Protein AF-A0AB37QM76-F1 (afdb_monomer)

InterPro domains:
  IPR021204 Integrating conjugative element protein, PFL4711 [TIGR03755] (1-232)

Secondary structure (DSSP, 8-state):
--HHHHTTHHHHHHHHH-HHHHHHHHHHHHHHHHHHHHHHHHHHHHHHHHT-GGGTHHHHHHHHHHHHHHHHHHH----HHHHHHHHHHHTTTT-EE-GGG-EESSTTSPPEEHHHHHHHHHHHHHTTS-TT--PPPPTTTSTT-HHHHH-SSHHHHHHHHHHHHEEEEE--STTS--EEEEE---SHHHHHHHHHHHHHHHHHHHTTSS---HHHHHHH--SS----TTT-

Sequence (232 aa):
NATSAVASLPGLIIQRANPALYNLLTNGILQGRLDFDRSKGTCRAIADKMLDVAGGQMGWDKIAEGQAMSQAVKTGNTDAVSAVAQVEKQGGNDGITWVGGSKAGGSGQQPIKVVGDVTRAGYNLLNGRNAADTASISPSSCNNGMVCSTWPSPQDATTFANRVLGEQQQRTCEGCTKTTSTAGVGLTPLIQESYDSKLKALQELISGNKSLTQENLSQASSSSLPVTRGVV

Foldseek 3Di:
DCVVVVVCVVLVVCCVVPVPVSVVVVVVVVVVVVLVVVLVVLLVVLVVLCVPCVPPLVSQQSQQLNVQLVCLVVVDPDDSSRSNVVSVVLGSQQAHLDQLRDGEQHNVHHWDWPQLLVLQQVLQVLLVHRSPDWDFQDPVSCPPPPSCVVPRTSVSSSVVRCQAANIWTAHGYPPDDGIDTGHHPHCVVVVVVLVVQLVVLVVCDVVVVDDQDPVSQVSNADPVGGRHPVND

Structure (mmCIF, N/CA/C/O backbone):
data_AF-A0AB37QM76-F1
#
_entry.id   AF-A0AB37QM76-F1
#
loop_
_atom_site.group_PDB
_atom_site.id
_atom_site.type_symbol
_atom_site.label_atom_id
_atom_site.label_alt_id
_atom_site.label_comp_id
_atom_site.label_asym_id
_atom_site.label_entity_id
_atom_site.label_seq_id
_atom_site.pdbx_PDB_ins_code
_atom_site.Cartn_x
_atom_site.Cartn_y
_atom_site.Cartn_z
_atom_site.occupancy
_atom_site.B_iso_or_equiv
_atom_site.auth_seq_id
_atom_site.auth_comp_id
_atom_site.auth_asym_id
_atom_site.auth_atom_id
_atom_site.pdbx_PDB_model_num
ATOM 1 N N . ASN A 1 1 ? 24.402 -23.082 -55.822 1.00 42.75 1 ASN A N 1
ATOM 2 C CA . ASN A 1 1 ? 25.584 -22.204 -55.645 1.00 42.75 1 ASN A CA 1
ATOM 3 C C . ASN A 1 1 ? 25.596 -21.014 -56.607 1.00 42.75 1 ASN A C 1
ATOM 5 O O . ASN A 1 1 ? 26.574 -20.813 -57.305 1.00 42.75 1 ASN A O 1
ATOM 9 N N . ALA A 1 2 ? 24.538 -20.197 -56.631 1.00 44.09 2 ALA A N 1
ATOM 10 C CA . ALA A 1 2 ? 24.523 -18.936 -57.396 1.00 44.09 2 ALA A CA 1
ATOM 11 C C . ALA A 1 2 ? 23.798 -17.809 -56.639 1.00 44.09 2 ALA A C 1
ATOM 13 O O . ALA A 1 2 ? 24.151 -16.645 -56.764 1.00 44.09 2 ALA A O 1
ATOM 14 N N . THR A 1 3 ? 22.862 -18.147 -55.752 1.00 42.75 3 THR A N 1
ATOM 15 C CA . THR A 1 3 ? 22.146 -17.198 -54.888 1.00 42.75 3 THR A CA 1
ATOM 16 C C . THR A 1 3 ? 23.040 -16.508 -53.852 1.00 42.75 3 THR A C 1
ATOM 18 O O . THR A 1 3 ? 22.830 -15.339 -53.548 1.00 42.75 3 THR A O 1
ATOM 21 N N . SER A 1 4 ? 24.091 -17.174 -53.364 1.00 40.66 4 SER A N 1
ATOM 22 C CA . SER A 1 4 ? 25.085 -16.581 -52.456 1.00 40.66 4 SER A CA 1
ATOM 23 C C . SER A 1 4 ? 26.059 -15.616 -53.150 1.00 40.66 4 SER A C 1
ATOM 25 O O . SER A 1 4 ? 26.583 -14.721 -52.496 1.00 40.66 4 SER A O 1
ATOM 27 N N . ALA A 1 5 ? 26.267 -15.746 -54.467 1.00 44.91 5 ALA A N 1
ATOM 28 C CA . ALA A 1 5 ? 27.113 -14.838 -55.250 1.00 44.91 5 ALA A CA 1
ATOM 29 C C . ALA A 1 5 ? 26.375 -13.550 -55.665 1.00 44.91 5 ALA A C 1
ATOM 31 O O . ALA A 1 5 ? 26.993 -12.500 -55.810 1.00 44.91 5 ALA A O 1
ATOM 32 N N . VAL A 1 6 ? 25.046 -13.604 -55.808 1.00 48.09 6 VAL A N 1
ATOM 33 C CA . VAL A 1 6 ? 24.219 -12.431 -56.154 1.00 48.09 6 VAL A CA 1
ATOM 34 C C . VAL A 1 6 ? 23.962 -11.533 -54.937 1.00 48.09 6 VAL A C 1
ATOM 36 O O . VAL A 1 6 ? 23.852 -10.319 -55.084 1.00 48.09 6 VAL A O 1
ATOM 39 N N . ALA A 1 7 ? 23.972 -12.090 -53.723 1.00 50.66 7 ALA A N 1
ATOM 40 C CA . ALA A 1 7 ? 23.842 -11.310 -52.490 1.00 50.66 7 ALA A CA 1
ATOM 41 C C . ALA A 1 7 ? 25.072 -10.427 -52.176 1.00 50.66 7 ALA A C 1
ATOM 43 O O . ALA A 1 7 ? 24.936 -9.418 -51.488 1.00 50.66 7 ALA A O 1
ATOM 44 N N . SER A 1 8 ? 26.265 -10.771 -52.682 1.00 54.31 8 SER A N 1
ATOM 45 C CA . SER A 1 8 ? 27.515 -10.021 -52.454 1.00 54.31 8 SER A CA 1
ATOM 46 C C . SER A 1 8 ? 27.884 -9.054 -53.587 1.00 54.31 8 SER A C 1
ATOM 48 O O . SER A 1 8 ? 28.755 -8.202 -53.407 1.00 54.31 8 SER A O 1
ATOM 50 N N . LEU A 1 9 ? 27.204 -9.137 -54.735 1.00 57.88 9 LEU A N 1
ATOM 51 C CA . LEU A 1 9 ? 27.429 -8.298 -55.918 1.00 57.88 9 LEU A CA 1
ATOM 52 C C . LEU A 1 9 ? 27.289 -6.785 -55.639 1.00 57.88 9 LEU A C 1
ATOM 54 O O . LEU A 1 9 ? 28.182 -6.037 -56.038 1.00 57.88 9 LEU A O 1
ATOM 58 N N . PRO A 1 10 ? 26.267 -6.306 -54.901 1.00 60.19 10 PRO A N 1
ATOM 59 C CA . PRO A 1 10 ? 26.167 -4.891 -54.532 1.00 60.19 10 PRO A CA 1
ATOM 60 C C . PRO A 1 10 ? 27.314 -4.436 -53.618 1.00 60.19 10 PRO A C 1
ATOM 62 O O . PRO A 1 10 ? 27.874 -3.359 -53.809 1.00 60.19 10 PRO A O 1
ATOM 65 N N . GLY A 1 11 ? 27.712 -5.283 -52.663 1.00 60.78 11 GLY A N 1
ATOM 66 C CA . GLY A 1 11 ? 28.829 -5.014 -51.758 1.00 60.78 11 GLY A CA 1
ATOM 67 C C . GLY A 1 11 ? 30.164 -4.903 -52.495 1.00 60.78 11 GLY A C 1
ATOM 68 O O . GLY A 1 11 ? 30.908 -3.957 -52.268 1.00 60.78 11 GLY A O 1
ATOM 69 N N . LEU A 1 12 ? 30.424 -5.803 -53.448 1.00 60.50 12 LEU A N 1
ATOM 70 C CA . LEU A 1 12 ? 31.622 -5.791 -54.296 1.00 60.50 12 LEU A CA 1
ATOM 71 C C . LEU A 1 12 ? 31.673 -4.580 -55.244 1.00 60.50 12 LEU A C 1
ATOM 73 O O . LEU A 1 12 ? 32.753 -4.042 -55.492 1.00 60.50 12 LEU A O 1
ATOM 77 N N . ILE A 1 13 ? 30.525 -4.124 -55.759 1.00 65.94 13 ILE A N 1
ATOM 78 C CA . ILE A 1 13 ? 30.430 -2.903 -56.577 1.00 65.94 13 ILE A CA 1
ATOM 79 C C . ILE A 1 13 ? 30.736 -1.661 -55.727 1.00 65.94 13 ILE A C 1
ATOM 81 O O . ILE A 1 13 ? 31.549 -0.834 -56.136 1.00 65.94 13 ILE A O 1
ATOM 85 N N . ILE A 1 14 ? 30.162 -1.550 -54.522 1.00 59.88 14 ILE A N 1
ATOM 86 C CA . ILE A 1 14 ? 30.440 -0.437 -53.596 1.00 59.88 14 ILE A CA 1
ATOM 87 C C . ILE A 1 14 ? 31.890 -0.481 -53.113 1.00 59.88 14 ILE A C 1
ATOM 89 O O . ILE A 1 14 ? 32.534 0.557 -53.045 1.00 59.88 14 ILE A O 1
ATOM 93 N N . GLN A 1 15 ? 32.446 -1.661 -52.842 1.00 59.66 15 GLN A N 1
ATOM 94 C CA . GLN A 1 15 ? 33.840 -1.812 -52.426 1.00 59.66 15 GLN A CA 1
ATOM 95 C C . GLN A 1 15 ? 34.825 -1.342 -53.506 1.00 59.66 15 GLN A C 1
ATOM 97 O O . GLN A 1 15 ? 35.864 -0.775 -53.177 1.00 59.66 15 GLN A O 1
ATOM 102 N N . ARG A 1 16 ? 34.496 -1.541 -54.790 1.00 66.88 16 ARG A N 1
ATOM 103 C CA . ARG A 1 16 ? 35.299 -1.042 -55.919 1.00 66.88 16 ARG A CA 1
ATOM 104 C C . ARG A 1 16 ? 35.084 0.446 -56.199 1.00 66.88 16 ARG A C 1
ATOM 106 O O . ARG A 1 16 ? 36.037 1.116 -56.575 1.00 66.88 16 ARG A O 1
ATOM 113 N N . ALA A 1 17 ? 33.863 0.952 -56.031 1.00 72.19 17 ALA A N 1
ATOM 114 C CA . ALA A 1 17 ? 33.529 2.354 -56.287 1.00 72.19 17 ALA A CA 1
ATOM 115 C C . ALA A 1 17 ? 33.946 3.291 -55.137 1.00 72.19 17 ALA A C 1
ATOM 117 O O . ALA A 1 17 ? 34.374 4.416 -55.377 1.00 72.19 17 ALA A O 1
ATOM 118 N N . ASN A 1 18 ? 33.817 2.836 -53.888 1.00 70.44 18 ASN A N 1
ATOM 119 C CA . ASN A 1 18 ? 34.188 3.564 -52.680 1.00 70.44 18 ASN A CA 1
ATOM 120 C C . ASN A 1 18 ? 34.469 2.585 -51.510 1.00 70.44 18 ASN A C 1
ATOM 122 O O . ASN A 1 18 ? 33.572 2.268 -50.718 1.00 70.44 18 ASN A O 1
ATOM 126 N N . PRO A 1 19 ? 35.718 2.113 -51.357 1.00 73.50 19 PRO A N 1
ATOM 127 C CA . PRO A 1 19 ? 36.089 1.169 -50.300 1.00 73.50 19 PRO A CA 1
ATOM 128 C C . PRO A 1 19 ? 35.910 1.737 -48.882 1.00 73.50 19 PRO A C 1
ATOM 130 O O . PRO A 1 19 ? 35.652 0.975 -47.948 1.00 73.50 19 PRO A O 1
ATOM 133 N N . ALA A 1 20 ? 35.985 3.062 -48.705 1.00 72.94 20 ALA A N 1
ATOM 134 C CA . ALA A 1 20 ? 35.713 3.706 -47.420 1.00 72.94 20 ALA A CA 1
ATOM 135 C C . ALA A 1 20 ? 34.225 3.599 -47.037 1.00 72.94 20 ALA A C 1
ATOM 137 O O . ALA A 1 20 ? 33.908 3.263 -45.897 1.00 72.94 20 ALA A O 1
ATOM 138 N N . LEU A 1 21 ? 33.314 3.795 -47.997 1.00 72.12 21 LEU A N 1
ATOM 139 C CA . LEU A 1 21 ? 31.872 3.632 -47.787 1.00 72.12 21 LEU A CA 1
ATOM 140 C C . LEU A 1 21 ? 31.497 2.174 -47.492 1.00 72.12 21 LEU A C 1
ATOM 142 O O . LEU A 1 21 ? 30.691 1.923 -46.603 1.00 72.12 21 LEU A O 1
ATOM 146 N N . TYR A 1 22 ? 32.101 1.206 -48.184 1.00 72.06 22 TYR A N 1
ATOM 147 C CA . TYR A 1 22 ? 31.868 -0.213 -47.898 1.00 72.06 22 TYR A CA 1
ATOM 148 C C . TYR A 1 22 ? 32.283 -0.592 -46.470 1.00 72.06 22 TYR A C 1
ATOM 150 O O . TYR A 1 22 ? 31.517 -1.244 -45.759 1.00 72.06 22 TYR A O 1
ATOM 158 N N . ASN A 1 23 ? 33.463 -0.152 -46.022 1.00 73.69 23 ASN A N 1
ATOM 159 C CA . ASN A 1 23 ? 33.912 -0.373 -44.647 1.00 73.69 23 ASN A CA 1
ATOM 160 C C . ASN A 1 23 ? 32.982 0.306 -43.631 1.00 73.69 23 ASN A C 1
ATOM 162 O O . ASN A 1 23 ? 32.634 -0.313 -42.630 1.00 73.69 23 ASN A O 1
ATOM 166 N N . LEU A 1 24 ? 32.521 1.532 -43.899 1.00 75.12 24 LEU A N 1
ATOM 167 C CA . LEU A 1 24 ? 31.544 2.224 -43.049 1.00 75.12 24 LEU A CA 1
ATOM 168 C C . LEU A 1 24 ? 30.207 1.478 -42.966 1.00 75.12 24 LEU A C 1
ATOM 170 O O . LEU A 1 24 ? 29.679 1.306 -41.874 1.00 75.12 24 LEU A O 1
ATOM 174 N N . LEU A 1 25 ? 29.679 0.990 -44.090 1.00 77.38 25 LEU A N 1
ATOM 175 C CA . LEU A 1 25 ? 28.431 0.224 -44.122 1.00 77.38 25 LEU A CA 1
ATOM 176 C C . LEU A 1 25 ? 28.579 -1.125 -43.412 1.00 77.38 25 LEU A C 1
ATOM 178 O O . LEU A 1 25 ? 27.709 -1.518 -42.642 1.00 77.38 25 LEU A O 1
ATOM 182 N N . THR A 1 26 ? 29.691 -1.825 -43.633 1.00 75.50 26 THR A N 1
ATOM 183 C CA . THR A 1 26 ? 29.929 -3.150 -43.042 1.00 75.50 26 THR A CA 1
ATOM 184 C C . THR A 1 26 ? 30.145 -3.049 -41.531 1.00 75.50 26 THR A C 1
ATOM 186 O O . THR A 1 26 ? 29.532 -3.799 -40.771 1.00 75.50 26 THR A O 1
ATOM 189 N N . ASN A 1 27 ? 30.943 -2.075 -41.081 1.00 80.31 27 ASN A N 1
ATOM 190 C CA . ASN A 1 27 ? 31.131 -1.793 -39.658 1.00 80.31 27 ASN A CA 1
ATOM 191 C C . ASN A 1 27 ? 29.846 -1.251 -39.017 1.00 80.31 27 ASN A C 1
ATOM 193 O O . ASN A 1 27 ? 29.502 -1.656 -37.910 1.00 80.31 27 ASN A O 1
ATOM 197 N N . GLY A 1 28 ? 29.094 -0.406 -39.729 1.00 80.12 28 GLY A N 1
ATOM 198 C CA . GLY A 1 28 ? 27.813 0.130 -39.268 1.00 80.12 28 GLY A CA 1
ATOM 199 C C . GLY A 1 28 ? 26.747 -0.951 -39.074 1.00 80.12 28 GLY A C 1
ATOM 200 O O . GLY A 1 28 ? 26.051 -0.947 -38.064 1.00 80.12 28 GLY A O 1
ATOM 201 N N . ILE A 1 29 ? 26.654 -1.931 -39.982 1.00 83.31 29 ILE A N 1
ATOM 202 C CA . ILE A 1 29 ? 25.742 -3.080 -39.836 1.00 83.31 29 ILE A CA 1
ATOM 203 C C . ILE A 1 29 ? 26.144 -3.952 -38.642 1.00 83.31 29 ILE A C 1
ATOM 205 O O . ILE A 1 29 ? 25.271 -4.434 -37.919 1.00 83.31 29 ILE A O 1
ATOM 209 N N . LEU A 1 30 ? 27.444 -4.169 -38.423 1.00 82.69 30 LEU A N 1
ATOM 210 C CA . LEU A 1 30 ? 27.918 -4.932 -37.270 1.00 82.69 30 LEU A CA 1
ATOM 211 C C . LEU A 1 30 ? 27.580 -4.220 -35.955 1.00 82.69 30 LEU A C 1
ATOM 213 O O . LEU A 1 30 ? 27.036 -4.852 -35.051 1.00 82.69 30 LEU A O 1
ATOM 217 N N . GLN A 1 31 ? 27.841 -2.914 -35.874 1.00 82.06 31 GLN A N 1
ATOM 218 C CA . GLN A 1 31 ? 27.502 -2.104 -34.706 1.00 82.06 31 GLN A CA 1
ATOM 219 C C . GLN A 1 31 ? 25.990 -2.110 -34.444 1.00 82.06 31 GLN A C 1
ATOM 221 O O . GLN A 1 31 ? 25.568 -2.408 -33.331 1.00 82.06 31 GLN A O 1
ATOM 226 N N . GLY A 1 32 ? 25.169 -1.932 -35.484 1.00 81.31 32 GLY A N 1
ATOM 227 C CA . GLY A 1 32 ? 23.711 -1.985 -35.353 1.00 81.31 32 GLY A CA 1
ATOM 228 C C . GLY A 1 32 ? 23.183 -3.341 -34.868 1.00 81.31 32 GLY A C 1
ATOM 229 O O . GLY A 1 32 ? 22.249 -3.390 -34.071 1.00 81.31 32 GLY A O 1
ATOM 230 N N . ARG A 1 33 ? 23.791 -4.461 -35.289 1.00 84.69 33 ARG A N 1
ATOM 231 C CA . ARG A 1 33 ? 23.427 -5.796 -34.778 1.00 84.69 33 ARG A CA 1
ATOM 232 C C . ARG A 1 33 ? 23.778 -5.962 -33.306 1.00 84.69 33 ARG A C 1
ATOM 234 O O . ARG A 1 33 ? 22.959 -6.486 -32.560 1.00 84.69 33 ARG A O 1
ATOM 241 N N . LEU A 1 34 ? 24.961 -5.509 -32.896 1.00 87.06 34 LEU A N 1
ATOM 242 C CA . LEU A 1 34 ? 25.381 -5.558 -31.495 1.00 87.06 34 LEU A CA 1
ATOM 243 C C . LEU A 1 34 ? 24.446 -4.730 -30.606 1.00 87.06 34 LEU A C 1
ATOM 245 O O . LEU A 1 34 ? 24.018 -5.213 -29.559 1.00 87.06 34 LEU A O 1
ATOM 249 N N . ASP A 1 35 ? 24.076 -3.529 -31.049 1.00 85.19 35 ASP A N 1
ATOM 250 C CA . ASP A 1 35 ? 23.159 -2.654 -30.316 1.00 85.19 35 ASP A CA 1
ATOM 251 C C . ASP A 1 35 ? 21.753 -3.268 -30.212 1.00 85.19 35 ASP A C 1
ATOM 253 O O . ASP A 1 35 ? 21.127 -3.247 -29.144 1.00 85.19 35 ASP A O 1
ATOM 257 N N . PHE A 1 36 ? 21.267 -3.893 -31.287 1.00 84.81 36 PHE A N 1
ATOM 258 C CA . PHE A 1 36 ? 19.992 -4.608 -31.279 1.00 84.81 36 PHE A CA 1
ATOM 259 C C . PHE A 1 36 ? 20.020 -5.853 -30.376 1.00 84.81 36 PHE A C 1
ATOM 261 O O . PHE A 1 36 ? 19.090 -6.075 -29.596 1.00 84.81 36 PHE A O 1
ATOM 268 N N . ASP A 1 37 ? 21.084 -6.658 -30.429 1.00 86.25 37 ASP A N 1
ATOM 269 C CA . ASP A 1 37 ? 21.235 -7.848 -29.586 1.00 86.25 37 ASP A CA 1
ATOM 270 C C . ASP A 1 37 ? 21.364 -7.477 -28.103 1.00 86.25 37 ASP A C 1
ATOM 272 O O . ASP A 1 37 ? 20.744 -8.128 -27.255 1.00 86.25 37 ASP A O 1
ATOM 276 N N . ARG A 1 38 ? 22.074 -6.385 -27.782 1.00 87.81 38 ARG A N 1
ATOM 277 C CA . ARG A 1 38 ? 22.082 -5.799 -26.433 1.00 87.81 38 ARG A CA 1
ATOM 278 C C . ARG A 1 38 ? 20.669 -5.420 -26.006 1.00 87.81 38 ARG A C 1
ATOM 280 O O . ARG A 1 38 ? 20.235 -5.825 -24.931 1.00 87.81 38 ARG A O 1
ATOM 287 N N . SER A 1 39 ? 19.943 -4.698 -26.855 1.00 85.12 39 SER A N 1
ATOM 288 C CA . SER A 1 39 ? 18.575 -4.248 -26.573 1.00 85.12 39 SER A CA 1
ATOM 289 C C . SER A 1 39 ? 17.645 -5.421 -26.272 1.00 85.12 39 SER A C 1
ATOM 291 O O . SER A 1 39 ? 16.930 -5.427 -25.272 1.00 85.12 39 SER A O 1
ATOM 293 N N . LYS A 1 40 ? 17.724 -6.481 -27.079 1.00 85.50 40 LYS A N 1
ATOM 294 C CA . LYS A 1 40 ? 16.997 -7.737 -26.866 1.00 85.50 40 LYS A CA 1
ATOM 295 C C . LYS A 1 40 ? 17.378 -8.418 -25.548 1.00 85.50 40 LYS A C 1
ATOM 297 O O . LYS A 1 40 ? 16.503 -8.959 -24.871 1.00 85.50 40 LYS A O 1
ATOM 302 N N . GLY A 1 41 ? 18.664 -8.411 -25.196 1.00 86.31 41 GLY A N 1
ATOM 303 C CA . GLY A 1 41 ? 19.168 -8.904 -23.915 1.00 86.31 41 GLY A CA 1
ATOM 304 C C . GLY A 1 41 ? 18.574 -8.144 -22.731 1.00 86.31 41 GLY A C 1
ATOM 305 O O . GLY A 1 41 ? 18.037 -8.772 -21.821 1.00 86.31 41 GLY A O 1
ATOM 306 N N . THR A 1 42 ? 18.578 -6.810 -22.783 1.00 84.00 42 THR A N 1
ATOM 307 C CA . THR A 1 42 ? 17.971 -5.949 -21.758 1.00 84.00 42 THR A CA 1
ATOM 308 C C . THR A 1 42 ? 16.471 -6.206 -21.625 1.00 84.00 42 THR A C 1
ATOM 310 O O . THR A 1 42 ? 15.991 -6.424 -20.514 1.00 84.00 42 THR A O 1
ATOM 313 N N . CYS A 1 43 ? 15.733 -6.285 -22.740 1.00 82.44 43 CYS A N 1
ATOM 314 C CA . CYS A 1 43 ? 14.303 -6.608 -22.721 1.00 82.44 43 CYS A CA 1
ATOM 315 C C . CYS A 1 43 ? 14.019 -7.949 -22.025 1.00 82.44 43 CYS A C 1
ATOM 317 O O . CYS A 1 43 ? 13.092 -8.046 -21.224 1.00 82.44 43 CYS A O 1
ATOM 319 N N . ARG A 1 44 ? 14.819 -8.986 -22.309 1.00 82.88 44 ARG A N 1
ATOM 320 C CA . ARG A 1 44 ? 14.672 -10.302 -21.667 1.00 82.88 44 ARG A CA 1
ATOM 321 C C . ARG A 1 44 ? 15.018 -10.267 -20.189 1.00 82.88 44 ARG A C 1
ATOM 323 O O . ARG A 1 44 ? 14.256 -10.792 -19.396 1.00 82.88 44 ARG A O 1
ATOM 330 N N . ALA A 1 45 ? 16.111 -9.606 -19.817 1.00 82.56 45 ALA A N 1
ATOM 331 C CA . ALA A 1 45 ? 16.500 -9.473 -18.418 1.00 82.56 45 ALA A CA 1
ATOM 332 C C . ALA A 1 45 ? 15.418 -8.760 -17.592 1.00 82.56 45 ALA A C 1
ATOM 334 O O . ALA A 1 45 ? 15.125 -9.175 -16.473 1.00 82.56 45 ALA A O 1
ATOM 335 N N . ILE A 1 46 ? 14.792 -7.721 -18.155 1.00 76.81 46 ILE A N 1
ATOM 336 C CA . ILE A 1 46 ? 13.646 -7.047 -17.538 1.00 76.81 46 ILE A CA 1
ATOM 337 C C . ILE A 1 46 ? 12.458 -8.010 -17.425 1.00 76.81 46 ILE A C 1
ATOM 339 O O . ILE A 1 46 ? 11.897 -8.146 -16.340 1.00 76.81 46 ILE A O 1
ATOM 343 N N . ALA A 1 47 ? 12.097 -8.706 -18.507 1.00 76.19 47 ALA A N 1
ATOM 344 C CA . ALA A 1 47 ? 10.970 -9.640 -18.515 1.00 76.19 47 ALA A CA 1
ATOM 345 C C . ALA A 1 47 ? 11.146 -10.793 -17.509 1.00 76.19 47 ALA A C 1
ATOM 347 O O . ALA A 1 47 ? 10.220 -11.097 -16.760 1.00 76.19 47 ALA A O 1
ATOM 348 N N . ASP A 1 48 ? 12.340 -11.381 -17.431 1.00 75.50 48 ASP A N 1
ATOM 349 C CA . ASP A 1 48 ? 12.657 -12.459 -16.492 1.00 75.50 48 ASP A CA 1
ATOM 350 C C . ASP A 1 48 ? 12.592 -11.969 -15.039 1.00 75.50 48 ASP A C 1
ATOM 352 O O . ASP A 1 48 ? 12.135 -12.686 -14.151 1.00 75.50 48 ASP A O 1
ATOM 356 N N . LYS A 1 49 ? 13.005 -10.721 -14.780 1.00 70.19 49 LYS A N 1
ATOM 357 C CA . LYS A 1 49 ? 12.972 -10.125 -13.437 1.00 70.19 49 LYS A CA 1
ATOM 358 C C . LYS A 1 49 ? 11.601 -9.602 -13.026 1.00 70.19 49 LYS A C 1
ATOM 360 O O . LYS A 1 49 ? 11.327 -9.542 -11.832 1.00 70.19 49 LYS A O 1
ATOM 365 N N . MET A 1 50 ? 10.715 -9.298 -13.974 1.00 62.44 50 MET A N 1
ATOM 366 C CA . MET A 1 50 ? 9.312 -8.986 -13.679 1.00 62.44 50 MET A CA 1
ATOM 367 C C . MET A 1 50 ? 8.559 -10.173 -13.065 1.00 62.44 50 MET A C 1
ATOM 369 O O . MET A 1 50 ? 7.581 -9.960 -12.354 1.00 62.44 50 MET A O 1
ATOM 373 N N . LEU A 1 51 ? 9.011 -11.407 -13.306 1.00 58.44 51 LEU A N 1
ATOM 374 C CA . LEU A 1 51 ? 8.420 -12.612 -12.719 1.00 58.44 51 LEU A CA 1
ATOM 375 C C . LEU A 1 51 ? 8.860 -12.848 -11.264 1.00 58.44 51 LEU A C 1
ATOM 377 O O . LEU A 1 51 ? 8.201 -13.593 -10.545 1.00 58.44 51 LEU A O 1
ATOM 381 N N . ASP A 1 52 ? 9.926 -12.182 -10.812 1.00 59.66 52 ASP A N 1
ATOM 382 C CA . ASP A 1 52 ? 10.540 -12.370 -9.494 1.00 59.66 52 ASP A CA 1
ATOM 383 C C . ASP A 1 52 ? 10.333 -11.143 -8.584 1.00 59.66 52 ASP A C 1
ATOM 385 O O . ASP A 1 52 ? 11.261 -10.583 -7.996 1.00 59.66 52 ASP A O 1
ATOM 389 N N . VAL A 1 53 ? 9.074 -10.699 -8.457 1.00 55.62 53 VAL A N 1
ATOM 390 C CA . VAL A 1 53 ? 8.668 -9.589 -7.562 1.00 55.62 53 VAL A CA 1
ATOM 391 C C . VAL A 1 53 ? 8.966 -9.896 -6.081 1.00 55.62 53 VAL A C 1
ATOM 393 O O . VAL A 1 53 ? 8.983 -8.997 -5.243 1.00 55.62 53 VAL A O 1
ATOM 396 N N . ALA A 1 54 ? 9.277 -11.153 -5.749 1.00 52.06 54 ALA A N 1
ATOM 397 C CA . ALA A 1 54 ? 9.722 -11.572 -4.423 1.00 52.06 54 ALA A CA 1
ATOM 398 C C . ALA A 1 54 ? 11.121 -11.035 -4.037 1.00 52.06 54 ALA A C 1
ATOM 400 O O . ALA A 1 54 ? 11.470 -11.043 -2.858 1.00 52.06 54 ALA A O 1
ATOM 401 N N . GLY A 1 55 ? 11.912 -10.524 -4.991 1.00 55.53 55 GLY A N 1
ATOM 402 C CA . GLY A 1 55 ? 13.314 -10.122 -4.802 1.00 55.53 55 GLY A CA 1
ATOM 403 C C . GLY A 1 55 ? 13.582 -8.809 -4.042 1.00 55.53 55 GLY A C 1
ATOM 404 O O . GLY A 1 55 ? 14.696 -8.284 -4.105 1.00 55.53 55 GLY A O 1
ATOM 405 N N . GLY A 1 56 ? 12.599 -8.233 -3.345 1.00 70.38 56 GLY A N 1
ATOM 406 C CA . GLY A 1 56 ? 12.780 -6.992 -2.582 1.00 70.38 56 GLY A CA 1
ATOM 407 C C . GLY A 1 56 ? 12.981 -5.753 -3.468 1.00 70.38 56 GLY A C 1
ATOM 408 O O . GLY A 1 56 ? 12.325 -5.602 -4.496 1.00 70.38 56 GLY A O 1
ATOM 409 N N . GLN A 1 57 ? 13.871 -4.834 -3.073 1.00 68.38 57 GLN A N 1
ATOM 410 C CA . GLN A 1 57 ? 14.040 -3.530 -3.737 1.00 68.38 57 GLN A CA 1
ATOM 411 C C . GLN A 1 57 ? 14.375 -3.631 -5.235 1.00 68.38 57 GLN A C 1
ATOM 413 O O . GLN A 1 57 ? 13.844 -2.861 -6.034 1.00 68.38 57 GLN A O 1
ATOM 418 N N . MET A 1 58 ? 15.207 -4.603 -5.631 1.00 69.69 58 MET A N 1
ATOM 419 C CA . MET A 1 58 ? 15.543 -4.811 -7.046 1.00 69.69 58 MET A CA 1
ATOM 420 C C . MET A 1 58 ? 14.313 -5.181 -7.885 1.00 69.69 58 MET A C 1
ATOM 422 O O . MET A 1 58 ? 14.257 -4.826 -9.059 1.00 69.69 58 MET A O 1
ATOM 426 N N . GLY A 1 59 ? 13.316 -5.847 -7.294 1.00 81.31 59 GLY A N 1
ATOM 427 C CA . GLY A 1 59 ? 12.054 -6.149 -7.968 1.00 81.31 59 GLY A CA 1
ATOM 428 C C . G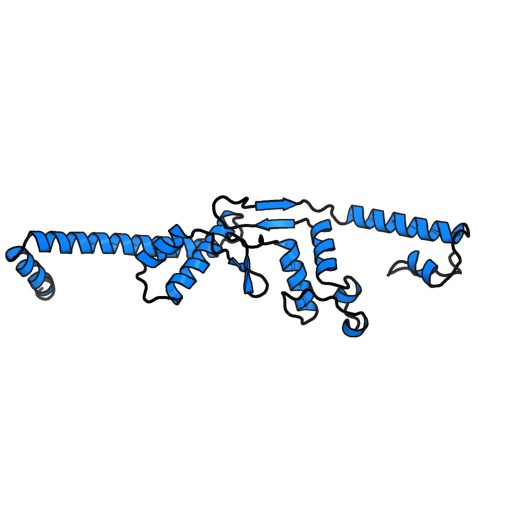LY A 1 59 ? 11.291 -4.876 -8.341 1.00 81.31 59 GLY A C 1
ATOM 429 O O . GLY A 1 59 ? 10.856 -4.732 -9.480 1.00 81.31 59 GLY A O 1
ATOM 430 N N . TRP A 1 60 ? 11.196 -3.910 -7.423 1.00 85.31 60 TRP A N 1
ATOM 431 C CA . TRP A 1 60 ? 10.483 -2.648 -7.657 1.00 85.31 60 TRP A CA 1
ATOM 432 C C . TRP A 1 60 ? 11.108 -1.810 -8.773 1.00 85.31 60 TRP A C 1
ATOM 434 O O . TRP A 1 60 ? 10.388 -1.334 -9.654 1.00 85.31 60 TRP A O 1
ATOM 444 N N . ASP A 1 61 ? 12.436 -1.675 -8.774 1.00 84.69 61 ASP A N 1
ATOM 445 C CA . ASP A 1 61 ? 13.151 -0.931 -9.816 1.00 84.69 61 ASP A CA 1
ATOM 446 C C . ASP A 1 61 ? 12.956 -1.592 -11.198 1.00 84.69 61 ASP A C 1
ATOM 448 O O . ASP A 1 61 ? 12.665 -0.903 -12.176 1.00 84.69 61 ASP A O 1
ATOM 452 N N . LYS A 1 62 ? 12.990 -2.932 -11.283 1.00 83.31 62 LYS A N 1
ATOM 453 C CA . LYS A 1 62 ? 12.754 -3.657 -12.547 1.00 83.31 62 LYS A CA 1
ATOM 454 C C . LYS A 1 62 ? 11.310 -3.608 -13.037 1.00 83.31 62 LYS A C 1
ATOM 456 O O . LYS A 1 62 ? 11.089 -3.555 -14.247 1.00 83.31 62 LYS A O 1
ATOM 461 N N . ILE A 1 63 ? 10.325 -3.557 -12.140 1.00 86.38 63 ILE A N 1
ATOM 462 C CA . ILE A 1 63 ? 8.928 -3.317 -12.534 1.00 86.38 63 ILE A CA 1
ATOM 463 C C . ILE A 1 63 ? 8.783 -1.912 -13.130 1.00 86.38 63 ILE A C 1
ATOM 465 O O . ILE A 1 63 ? 8.126 -1.762 -14.162 1.00 86.38 63 ILE A O 1
ATOM 469 N N . ALA A 1 64 ? 9.399 -0.894 -12.519 1.00 87.81 64 ALA A N 1
ATOM 470 C CA . ALA A 1 64 ? 9.374 0.472 -13.044 1.00 87.81 64 ALA A CA 1
ATOM 471 C C . ALA A 1 64 ? 10.047 0.565 -14.418 1.00 87.81 64 ALA A C 1
ATOM 473 O O . ALA A 1 64 ? 9.424 1.061 -15.357 1.00 87.81 64 ALA A O 1
ATOM 474 N N . GLU A 1 65 ? 11.253 0.007 -14.564 1.00 86.69 65 GLU A N 1
ATOM 475 C CA . GLU A 1 65 ? 11.961 -0.058 -15.849 1.00 86.69 65 GLU A CA 1
ATOM 476 C C . GLU A 1 65 ? 11.127 -0.771 -16.923 1.00 86.69 65 GLU A C 1
ATOM 478 O O . GLU A 1 65 ? 10.998 -0.277 -18.041 1.00 86.69 65 GLU A O 1
ATOM 483 N N . GLY A 1 66 ? 10.506 -1.911 -16.607 1.00 85.31 66 GLY A N 1
ATOM 484 C CA . GLY A 1 66 ? 9.712 -2.639 -17.595 1.00 85.31 66 GLY A CA 1
ATOM 485 C C . GLY A 1 66 ? 8.386 -1.962 -17.946 1.00 85.31 66 GLY A C 1
ATOM 486 O O . GLY A 1 66 ? 7.943 -2.050 -19.092 1.00 85.31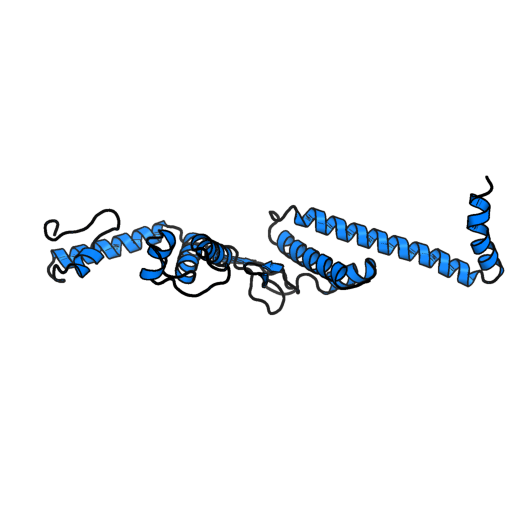 66 GLY A O 1
ATOM 487 N N . GLN A 1 67 ? 7.764 -1.224 -17.020 1.00 87.00 67 GLN A N 1
ATOM 488 C CA . GLN A 1 67 ? 6.622 -0.374 -17.362 1.00 87.00 67 GLN A CA 1
ATOM 489 C C . GLN A 1 67 ? 7.037 0.810 -18.242 1.00 87.00 67 GLN A C 1
ATOM 491 O O . GLN A 1 67 ? 6.337 1.106 -19.212 1.00 87.00 67 GLN A O 1
ATOM 496 N N . ALA A 1 68 ? 8.167 1.456 -17.940 1.00 87.38 68 ALA A N 1
ATOM 497 C CA . ALA A 1 68 ? 8.732 2.514 -18.772 1.00 87.38 68 ALA A CA 1
ATOM 498 C C . ALA A 1 68 ? 9.069 1.987 -20.176 1.00 87.38 68 ALA A C 1
ATOM 500 O O . ALA A 1 68 ? 8.703 2.604 -21.172 1.00 87.38 68 ALA A O 1
ATOM 501 N N . MET A 1 69 ? 9.651 0.789 -20.272 1.00 85.62 69 MET A N 1
ATOM 502 C CA . MET A 1 69 ? 9.931 0.120 -21.542 1.00 85.62 69 MET A CA 1
ATOM 503 C C . MET A 1 69 ? 8.662 -0.227 -22.312 1.00 85.62 69 MET A C 1
ATOM 505 O O . MET A 1 69 ? 8.573 0.069 -23.504 1.00 85.62 69 MET A O 1
ATOM 509 N N . SER A 1 70 ? 7.649 -0.794 -21.650 1.00 83.50 70 SER A N 1
ATOM 510 C CA . SER A 1 70 ? 6.361 -1.039 -22.300 1.00 83.50 70 SER A CA 1
ATOM 511 C C . SER A 1 70 ? 5.747 0.256 -22.824 1.00 83.50 70 SER A C 1
ATOM 513 O O . SER A 1 70 ? 5.099 0.212 -23.868 1.00 83.50 70 SER A O 1
ATOM 515 N N . GLN A 1 71 ? 5.904 1.373 -22.114 1.00 83.62 71 GLN A N 1
ATOM 516 C CA . GLN A 1 71 ? 5.394 2.660 -22.564 1.00 83.62 71 GLN A CA 1
ATOM 517 C C . GLN A 1 71 ? 6.194 3.181 -23.759 1.00 83.62 71 GLN A C 1
ATOM 519 O O . GLN A 1 71 ? 5.584 3.510 -24.771 1.00 83.62 71 GLN A O 1
ATOM 524 N N . ALA A 1 72 ? 7.528 3.166 -23.689 1.00 83.00 72 ALA A N 1
ATOM 525 C CA . ALA A 1 72 ? 8.416 3.613 -24.762 1.00 83.00 72 ALA A CA 1
ATOM 526 C C . ALA A 1 72 ? 8.174 2.858 -26.081 1.00 83.00 72 ALA A C 1
ATOM 528 O O . ALA A 1 72 ? 8.163 3.473 -27.146 1.00 83.00 72 ALA A O 1
ATOM 529 N N . VAL A 1 73 ? 7.906 1.548 -26.010 1.00 80.19 73 VAL A N 1
ATOM 530 C CA . VAL A 1 73 ? 7.561 0.717 -27.178 1.00 80.19 73 VAL A CA 1
ATOM 531 C C . VAL A 1 73 ? 6.148 1.008 -27.699 1.00 80.19 73 VAL A C 1
ATOM 533 O O . VAL A 1 73 ? 5.916 0.955 -28.902 1.00 80.19 73 VAL A O 1
ATOM 536 N N . LYS A 1 74 ? 5.181 1.313 -26.821 1.00 78.50 74 LYS A N 1
ATOM 537 C CA . LYS A 1 74 ? 3.791 1.602 -27.223 1.00 78.50 74 LYS A CA 1
ATOM 538 C C . LYS A 1 74 ? 3.614 2.998 -27.816 1.00 78.50 74 LYS A C 1
ATOM 540 O O . LYS A 1 74 ? 2.767 3.171 -28.687 1.00 78.50 74 LYS A O 1
ATOM 545 N N . THR A 1 75 ? 4.342 3.998 -27.322 1.00 72.38 75 THR A N 1
ATOM 546 C CA . THR A 1 75 ? 4.125 5.404 -27.701 1.00 72.38 75 THR A CA 1
ATOM 547 C C . THR A 1 75 ? 4.882 5.844 -28.943 1.00 72.38 75 THR A C 1
ATOM 549 O O . THR A 1 75 ? 4.644 6.956 -29.408 1.00 72.38 75 THR A O 1
ATOM 552 N N . GLY A 1 76 ? 5.777 5.028 -29.502 1.00 58.56 76 GLY A N 1
ATOM 553 C CA . GLY A 1 76 ? 6.523 5.439 -30.684 1.00 58.56 76 GLY A CA 1
ATOM 554 C C . GLY A 1 76 ? 6.876 4.300 -31.625 1.00 58.56 76 GLY A C 1
ATOM 555 O O . GLY A 1 76 ? 7.179 3.190 -31.200 1.00 58.56 76 GLY A O 1
ATOM 556 N N . ASN A 1 77 ? 6.936 4.633 -32.917 1.00 56.00 77 ASN A N 1
ATOM 557 C CA . ASN A 1 77 ? 7.706 3.917 -33.943 1.00 56.00 77 ASN A CA 1
ATOM 558 C C . ASN A 1 77 ? 9.224 4.037 -33.663 1.00 56.00 77 ASN A C 1
ATOM 560 O O . ASN A 1 77 ? 10.011 4.380 -34.544 1.00 56.00 77 ASN A O 1
ATOM 564 N N . THR A 1 78 ? 9.620 3.864 -32.406 1.00 63.25 78 THR A N 1
ATOM 565 C CA . THR A 1 78 ? 10.945 4.163 -31.878 1.00 63.25 78 THR A CA 1
ATOM 566 C C . THR A 1 78 ? 11.792 2.904 -31.982 1.00 63.25 78 THR A C 1
ATOM 568 O O . THR A 1 78 ? 11.352 1.821 -31.596 1.00 63.25 78 THR A O 1
ATOM 571 N N . ASP A 1 79 ? 12.999 3.034 -32.533 1.00 77.94 79 ASP A N 1
ATOM 572 C CA . ASP A 1 79 ? 13.939 1.922 -32.644 1.00 77.94 79 ASP A CA 1
ATOM 573 C C . ASP A 1 79 ? 14.219 1.303 -31.261 1.00 77.94 79 ASP A C 1
ATOM 575 O O . ASP A 1 79 ? 14.315 2.015 -30.255 1.00 77.94 79 ASP A O 1
ATOM 579 N N . ALA A 1 80 ? 14.358 -0.025 -31.211 1.00 76.38 80 ALA A N 1
ATOM 580 C CA . ALA A 1 80 ? 14.507 -0.769 -29.963 1.00 76.38 80 ALA A CA 1
ATOM 581 C C . ALA A 1 80 ? 15.710 -0.289 -29.134 1.00 76.38 80 ALA A C 1
ATOM 583 O O . ALA A 1 80 ? 15.618 -0.243 -27.907 1.00 76.38 80 ALA A O 1
ATOM 584 N N . VAL A 1 81 ? 16.799 0.131 -29.788 1.00 81.00 81 VAL A N 1
ATOM 585 C CA . VAL A 1 81 ? 17.993 0.664 -29.117 1.00 81.00 81 VAL A CA 1
ATOM 586 C C . VAL A 1 81 ? 17.682 2.000 -28.460 1.00 81.00 81 VAL A C 1
ATOM 588 O O . VAL A 1 81 ? 18.012 2.218 -27.294 1.00 81.00 81 VAL A O 1
ATOM 591 N N . SER A 1 82 ? 16.987 2.887 -29.173 1.00 82.50 82 SER A N 1
ATOM 592 C CA . SER A 1 82 ? 16.594 4.188 -28.625 1.00 82.50 82 SER A CA 1
ATOM 593 C C . SER A 1 82 ? 15.578 4.081 -27.481 1.00 82.50 82 SER A C 1
ATOM 595 O O . SER A 1 82 ? 15.690 4.819 -26.502 1.00 82.50 82 SER A O 1
ATOM 597 N N . ALA A 1 83 ? 14.651 3.119 -27.539 1.00 82.94 83 ALA A N 1
ATOM 598 C CA . ALA A 1 83 ? 13.721 2.843 -26.444 1.00 82.94 83 ALA A CA 1
ATOM 599 C C . ALA A 1 83 ? 14.454 2.336 -25.191 1.00 82.94 83 ALA A C 1
ATOM 601 O O . ALA A 1 83 ? 14.197 2.819 -24.089 1.00 82.94 83 ALA A O 1
ATOM 602 N N . VAL A 1 84 ? 15.408 1.411 -25.350 1.00 83.38 84 VAL A N 1
ATOM 603 C CA . VAL A 1 84 ? 16.248 0.927 -24.240 1.00 83.38 84 VAL A CA 1
ATOM 604 C C . VAL A 1 84 ? 17.070 2.067 -23.642 1.00 83.38 84 VAL A C 1
ATOM 606 O O . VAL A 1 84 ? 17.051 2.247 -22.429 1.00 83.38 84 VAL A O 1
ATOM 609 N N . ALA A 1 85 ? 17.729 2.881 -24.471 1.00 84.06 85 ALA A N 1
ATOM 610 C CA . ALA A 1 85 ? 18.535 4.007 -24.002 1.00 84.06 85 ALA A CA 1
ATOM 611 C C . ALA A 1 85 ? 17.704 5.050 -23.232 1.00 84.06 85 ALA A C 1
ATOM 613 O O . ALA A 1 85 ? 18.170 5.613 -22.241 1.00 84.06 85 ALA A O 1
ATOM 614 N N . GLN A 1 86 ? 16.462 5.301 -23.658 1.00 83.75 86 GLN A N 1
ATOM 615 C CA . GLN A 1 86 ? 15.545 6.181 -22.937 1.00 83.75 86 GLN A CA 1
ATOM 616 C C . GLN A 1 86 ? 15.184 5.613 -21.558 1.00 83.75 86 GLN A C 1
ATOM 618 O O . GLN A 1 86 ? 15.236 6.345 -20.570 1.00 83.75 86 GLN A O 1
ATOM 623 N N . VAL A 1 87 ? 14.845 4.324 -21.482 1.00 85.19 87 VAL A N 1
ATOM 624 C CA . VAL A 1 87 ? 14.491 3.657 -20.220 1.00 85.19 87 VAL A CA 1
ATOM 625 C C . VAL A 1 87 ? 15.683 3.618 -19.269 1.00 85.19 87 VAL A C 1
ATOM 627 O O . VAL A 1 87 ? 15.526 3.955 -18.102 1.00 85.19 87 VAL A O 1
ATOM 630 N N . GLU A 1 88 ? 16.881 3.293 -19.765 1.00 83.38 88 GLU A N 1
ATOM 631 C CA . GLU A 1 88 ? 18.121 3.338 -18.977 1.00 83.38 88 GLU A CA 1
ATOM 632 C C . GLU A 1 88 ? 18.393 4.754 -18.437 1.00 83.38 88 GLU A C 1
ATOM 634 O O . GLU A 1 88 ? 18.855 4.902 -17.310 1.00 83.38 88 GLU A O 1
ATOM 639 N N . LYS A 1 89 ? 18.065 5.804 -19.204 1.00 84.19 89 LYS A N 1
ATOM 640 C CA . LYS A 1 89 ? 18.223 7.204 -18.779 1.00 84.19 89 LYS A CA 1
ATOM 641 C C . LYS A 1 89 ? 17.169 7.655 -17.763 1.00 84.19 89 LYS A C 1
ATOM 643 O O . LYS A 1 89 ? 17.467 8.486 -16.910 1.00 84.19 89 LYS A O 1
ATOM 648 N N . GLN A 1 90 ? 15.928 7.186 -17.887 1.00 81.56 90 GLN A N 1
ATOM 649 C CA . GLN A 1 90 ? 14.863 7.501 -16.930 1.00 81.56 90 GLN A CA 1
ATOM 650 C C . GLN A 1 90 ? 14.997 6.677 -15.642 1.00 81.56 90 GLN A C 1
ATOM 652 O O . GLN A 1 90 ? 14.582 7.147 -14.580 1.00 81.56 90 GLN A O 1
ATOM 657 N N . GLY A 1 91 ? 15.572 5.476 -15.720 1.00 84.06 91 GLY A N 1
ATOM 658 C CA . GLY A 1 91 ? 15.667 4.542 -14.606 1.00 84.06 91 GLY A CA 1
ATOM 659 C C . GLY A 1 91 ? 14.289 4.255 -14.004 1.00 84.06 91 GLY A C 1
ATOM 660 O O . GLY A 1 91 ? 13.281 4.151 -14.705 1.00 84.06 91 GLY A O 1
ATOM 661 N N . GLY A 1 92 ? 14.219 4.191 -12.675 1.00 85.62 92 GLY A N 1
ATOM 662 C CA . GLY A 1 92 ? 12.957 4.031 -11.948 1.00 85.62 92 GLY A CA 1
ATOM 663 C C . GLY A 1 92 ? 12.219 5.343 -11.646 1.00 85.62 92 GLY A C 1
ATOM 664 O O . GLY A 1 92 ? 11.277 5.341 -10.848 1.00 85.62 92 GLY A O 1
ATOM 665 N N . ASN A 1 93 ? 12.617 6.476 -12.240 1.00 90.62 93 ASN A N 1
ATOM 666 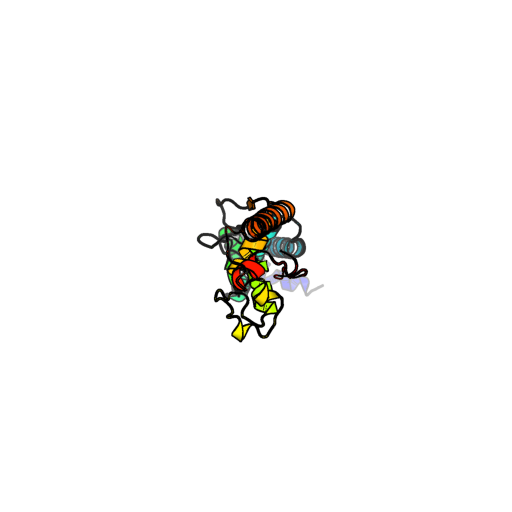C CA . ASN A 1 93 ? 12.049 7.789 -11.908 1.00 90.62 93 ASN A CA 1
ATOM 667 C C . ASN A 1 93 ? 10.585 7.960 -12.333 1.00 90.62 93 ASN A C 1
ATOM 669 O O . ASN A 1 93 ? 9.877 8.747 -11.709 1.00 90.62 93 ASN A O 1
ATOM 673 N N . ASP A 1 94 ? 10.106 7.195 -13.314 1.00 89.31 94 ASP A N 1
ATOM 674 C CA . ASP A 1 94 ? 8.702 7.233 -13.746 1.00 89.31 94 ASP A CA 1
ATOM 675 C C . ASP A 1 94 ? 7.755 6.519 -12.765 1.00 89.31 94 ASP A C 1
ATOM 677 O O . ASP A 1 94 ? 6.534 6.707 -12.819 1.00 89.31 94 ASP A O 1
ATOM 681 N N . GLY A 1 95 ? 8.303 5.724 -11.840 1.00 90.56 95 GLY A N 1
ATOM 682 C CA . GLY A 1 95 ? 7.510 4.932 -10.911 1.00 90.56 95 GLY A CA 1
ATOM 683 C C . GLY A 1 95 ? 6.711 3.824 -11.591 1.00 90.56 95 GLY A C 1
ATOM 684 O O . GLY A 1 95 ? 6.785 3.583 -12.802 1.00 90.56 95 GLY A O 1
ATOM 685 N N . ILE A 1 96 ? 5.883 3.161 -10.795 1.00 91.50 96 ILE A N 1
ATOM 686 C CA . ILE A 1 96 ? 4.983 2.115 -11.276 1.00 91.50 96 ILE A CA 1
ATOM 687 C C . ILE A 1 96 ? 3.540 2.593 -11.229 1.00 91.50 96 ILE A C 1
ATOM 689 O O . ILE A 1 96 ? 3.158 3.393 -10.380 1.00 91.50 96 ILE A O 1
ATOM 693 N N . THR A 1 97 ? 2.716 2.074 -12.128 1.00 90.94 97 THR A N 1
ATOM 694 C CA . THR A 1 97 ? 1.264 2.150 -12.015 1.00 90.94 97 THR A CA 1
ATOM 695 C C . THR A 1 97 ? 0.856 1.340 -10.796 1.00 90.94 97 THR A C 1
ATOM 697 O O . THR A 1 97 ? 1.115 0.137 -10.736 1.00 90.94 97 THR A O 1
ATOM 700 N N . TRP A 1 98 ? 0.262 2.021 -9.826 1.00 91.81 98 TRP A N 1
ATOM 701 C CA . TRP A 1 98 ? -0.069 1.480 -8.520 1.00 91.81 98 TRP A CA 1
ATOM 702 C C . TRP A 1 98 ? -1.586 1.365 -8.332 1.00 91.81 98 TRP A C 1
ATOM 704 O O . TRP A 1 98 ? -2.363 1.450 -9.288 1.00 91.81 98 TRP A O 1
ATOM 714 N N . VAL A 1 99 ? -2.014 1.133 -7.092 1.00 88.81 99 VAL A N 1
ATOM 715 C CA . VAL A 1 99 ? -3.419 1.046 -6.686 1.00 88.81 99 VAL A CA 1
ATOM 716 C C . VAL A 1 99 ? -4.216 2.233 -7.238 1.00 88.81 99 VAL A C 1
ATOM 718 O O . VAL A 1 99 ? -3.857 3.390 -7.032 1.00 88.81 99 VAL A O 1
ATOM 721 N N . GLY A 1 100 ? -5.320 1.942 -7.932 1.00 81.94 100 GLY A N 1
ATOM 722 C CA . GLY A 1 100 ? -6.181 2.965 -8.536 1.00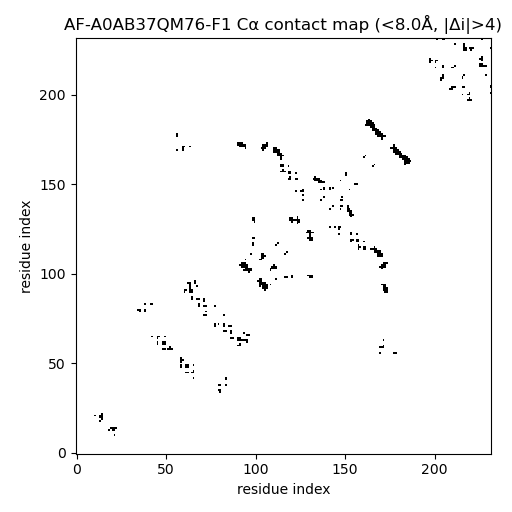 81.94 100 GLY A CA 1
ATOM 723 C C . GLY A 1 100 ? -5.694 3.508 -9.884 1.00 81.94 100 GLY A C 1
ATOM 724 O O . GLY A 1 100 ? -6.335 4.391 -10.443 1.00 81.94 100 GLY A O 1
ATOM 725 N N . GLY A 1 101 ? -4.591 2.983 -10.430 1.00 85.69 101 GLY A N 1
ATOM 726 C CA . GLY A 1 101 ? -4.093 3.328 -11.765 1.00 85.69 101 GLY A CA 1
ATOM 727 C C . GLY A 1 101 ? -3.188 4.563 -11.821 1.00 85.69 101 GLY A C 1
ATOM 728 O O . GLY A 1 101 ? -2.673 4.889 -12.888 1.00 85.69 101 GLY A O 1
ATOM 729 N N . SER A 1 102 ? -2.953 5.243 -10.697 1.00 88.06 102 SER A N 1
ATOM 730 C CA . SER A 1 102 ? -2.007 6.362 -10.615 1.00 88.06 102 SER A CA 1
ATOM 731 C C . SER A 1 102 ? -0.564 5.878 -10.442 1.00 88.06 102 SER A C 1
ATOM 733 O O . SER A 1 102 ? -0.320 4.802 -9.896 1.00 88.06 102 SER A O 1
ATOM 735 N N . LYS A 1 103 ? 0.407 6.675 -10.901 1.00 91.12 103 LYS A N 1
ATOM 736 C CA . LYS A 1 103 ? 1.836 6.387 -10.720 1.00 91.12 103 LYS A CA 1
ATOM 737 C C . LYS A 1 103 ? 2.287 6.642 -9.275 1.00 91.12 103 LYS A C 1
ATOM 739 O O . LYS A 1 103 ? 1.892 7.647 -8.682 1.00 91.12 103 LYS A O 1
ATOM 744 N N . ALA A 1 104 ? 3.118 5.754 -8.733 1.00 93.12 104 ALA A N 1
ATOM 745 C CA . ALA A 1 104 ? 3.729 5.885 -7.412 1.00 93.12 104 ALA A CA 1
ATOM 746 C C . ALA A 1 104 ? 5.179 5.372 -7.390 1.00 93.12 104 ALA A C 1
ATOM 748 O O . ALA A 1 104 ? 5.593 4.558 -8.217 1.00 93.12 104 ALA A O 1
ATOM 749 N N . GLY A 1 105 ? 5.950 5.841 -6.406 1.00 91.44 105 GLY A N 1
ATOM 750 C CA . GLY A 1 105 ? 7.334 5.427 -6.159 1.00 91.44 105 GLY A CA 1
ATOM 751 C C . GLY A 1 105 ? 8.394 6.161 -6.989 1.00 91.44 105 GLY A C 1
ATOM 752 O O . GLY A 1 105 ? 9.566 6.130 -6.614 1.00 91.44 105 GLY A O 1
ATOM 753 N N . GLY A 1 106 ? 8.004 6.850 -8.062 1.00 92.00 106 GLY A N 1
ATOM 754 C CA . GLY A 1 106 ? 8.899 7.641 -8.907 1.00 92.00 106 GLY A CA 1
ATOM 755 C C . GLY A 1 106 ? 9.342 8.978 -8.297 1.00 92.00 106 GLY A C 1
ATOM 756 O O . GLY A 1 106 ? 9.030 9.322 -7.153 1.00 92.00 106 GLY A O 1
ATOM 757 N N . SER A 1 107 ? 10.079 9.761 -9.084 1.00 92.12 107 SER A N 1
ATOM 758 C CA . SER A 1 107 ? 10.575 11.080 -8.679 1.00 92.12 107 SER A CA 1
ATOM 759 C C . SER A 1 107 ? 9.417 12.076 -8.577 1.00 92.12 107 SER A C 1
ATOM 761 O O . SER 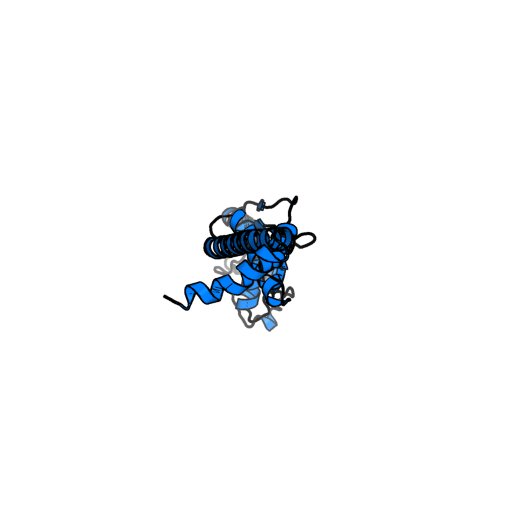A 1 107 ? 8.569 12.147 -9.463 1.00 92.12 107 SER A O 1
ATOM 763 N N . GLY A 1 108 ? 9.333 12.811 -7.465 1.00 89.00 108 GLY A N 1
ATOM 764 C CA . GLY A 1 108 ? 8.210 13.716 -7.182 1.00 89.00 108 GLY A CA 1
ATOM 765 C C . GLY A 1 108 ? 6.871 13.020 -6.893 1.00 89.00 108 GLY A C 1
ATOM 766 O O . GLY A 1 108 ? 5.867 13.698 -6.688 1.00 89.00 108 GLY A O 1
ATOM 767 N N . GLN A 1 109 ? 6.838 11.685 -6.845 1.00 92.56 109 GLN A N 1
ATOM 768 C CA . GLN A 1 109 ? 5.631 10.909 -6.571 1.00 92.56 109 GLN A CA 1
ATOM 769 C C . GLN A 1 109 ? 5.544 10.505 -5.094 1.00 92.56 109 GLN A C 1
ATOM 771 O O . GLN A 1 109 ? 6.542 10.442 -4.359 1.00 92.56 109 GLN A O 1
ATOM 776 N N . GLN A 1 110 ? 4.324 10.193 -4.652 1.00 91.75 110 GLN A N 1
ATOM 777 C CA . GLN A 1 110 ? 4.124 9.568 -3.348 1.00 91.75 110 GLN A CA 1
ATOM 778 C C . GLN A 1 110 ? 4.834 8.204 -3.312 1.00 91.75 110 GLN A C 1
ATOM 780 O O . GLN A 1 110 ? 4.863 7.505 -4.330 1.00 91.75 110 GLN A O 1
ATOM 785 N N . PRO A 1 111 ? 5.445 7.827 -2.175 1.00 93.44 111 PRO A N 1
ATOM 786 C CA . PRO A 1 111 ? 5.991 6.487 -2.017 1.00 93.44 111 PRO A CA 1
ATOM 787 C C . PRO A 1 111 ? 4.874 5.446 -2.122 1.00 93.44 111 PRO A C 1
ATOM 789 O O . PRO A 1 111 ? 3.731 5.707 -1.750 1.00 93.44 111 PRO A O 1
ATOM 792 N N . ILE A 1 112 ? 5.229 4.257 -2.594 1.00 93.12 112 ILE A N 1
ATOM 793 C CA . ILE A 1 112 ? 4.350 3.091 -2.595 1.00 93.12 112 ILE A CA 1
ATOM 794 C C . ILE A 1 112 ? 4.215 2.622 -1.150 1.00 93.12 112 ILE A C 1
ATOM 796 O O . ILE A 1 112 ? 5.204 2.176 -0.573 1.00 93.12 112 ILE A O 1
ATOM 800 N N . LYS A 1 113 ? 3.025 2.729 -0.555 1.00 93.88 113 LYS A N 1
ATOM 801 C CA . LYS A 1 113 ? 2.758 2.236 0.803 1.00 93.88 113 LYS A CA 1
ATOM 802 C C . LYS A 1 113 ? 2.135 0.855 0.696 1.00 93.88 113 LYS A C 1
ATOM 804 O O . LYS A 1 113 ? 0.944 0.739 0.415 1.00 93.88 113 LYS A O 1
ATOM 809 N N . VAL A 1 114 ? 2.943 -0.191 0.849 1.00 92.25 114 VAL A N 1
ATOM 810 C CA . VAL A 1 114 ? 2.514 -1.564 0.553 1.00 92.25 114 VAL A CA 1
ATOM 811 C C . VAL A 1 114 ? 1.338 -1.975 1.435 1.00 92.25 114 VAL A C 1
ATOM 813 O O . VAL A 1 114 ? 0.345 -2.475 0.915 1.00 92.25 114 VAL A O 1
ATOM 816 N N . VAL A 1 115 ? 1.409 -1.737 2.746 1.00 93.94 115 VAL A N 1
ATOM 817 C CA . VAL A 1 115 ? 0.335 -2.141 3.662 1.00 93.94 115 VAL A CA 1
ATOM 818 C C . VAL A 1 115 ? -0.832 -1.174 3.542 1.00 93.94 115 VAL A C 1
ATOM 820 O O . VAL A 1 115 ? -1.966 -1.605 3.319 1.00 93.94 115 VAL A O 1
ATOM 823 N N . GLY A 1 116 ? -0.572 0.131 3.625 1.00 94.44 116 GLY A N 1
ATOM 824 C CA . GLY A 1 116 ? -1.645 1.112 3.668 1.00 94.44 116 GLY A CA 1
ATOM 825 C C . GLY A 1 116 ? -2.446 1.232 2.370 1.00 94.44 116 GLY A C 1
ATOM 826 O O . GLY A 1 116 ? -3.675 1.303 2.410 1.00 94.44 116 GLY A O 1
ATOM 827 N N . ASP A 1 117 ? -1.793 1.213 1.204 1.00 93.94 117 ASP A N 1
ATOM 828 C CA . ASP A 1 117 ? -2.500 1.335 -0.076 1.00 93.94 117 ASP A CA 1
ATOM 829 C C . ASP A 1 117 ? -3.290 0.076 -0.422 1.00 93.94 117 ASP A C 1
ATOM 831 O O . ASP A 1 117 ? -4.421 0.184 -0.898 1.00 93.94 117 ASP A O 1
ATOM 835 N N . VAL A 1 118 ? -2.738 -1.111 -0.148 1.00 93.56 118 VAL A N 1
ATOM 836 C CA . VAL A 1 118 ? -3.444 -2.381 -0.370 1.00 93.56 118 VAL A CA 1
ATOM 837 C C . VAL A 1 118 ? -4.607 -2.528 0.607 1.00 93.56 118 VAL A C 1
ATOM 839 O O . VAL A 1 118 ? -5.685 -2.953 0.198 1.00 93.56 118 VAL A O 1
ATOM 842 N N . THR A 1 119 ? -4.440 -2.113 1.866 1.00 94.94 119 THR A N 1
ATOM 843 C CA . THR A 1 119 ? -5.531 -2.118 2.855 1.00 94.94 119 THR A CA 1
ATOM 844 C C . THR A 1 119 ? -6.663 -1.194 2.423 1.00 94.94 119 THR A C 1
ATOM 846 O O . THR A 1 119 ? -7.822 -1.607 2.418 1.00 94.94 119 THR A O 1
ATOM 849 N N . ARG A 1 120 ? -6.343 0.035 1.997 1.00 94.62 120 ARG A N 1
ATOM 850 C CA . ARG A 1 120 ? -7.334 0.975 1.459 1.00 94.62 120 ARG A CA 1
ATOM 851 C C . ARG A 1 120 ? -8.053 0.401 0.239 1.00 94.62 120 ARG A C 1
ATOM 853 O O . ARG A 1 120 ? -9.280 0.433 0.184 1.00 94.62 120 ARG A O 1
ATOM 860 N N . ALA A 1 121 ? -7.302 -0.151 -0.713 1.00 94.06 121 ALA A N 1
ATOM 861 C CA . ALA A 1 121 ? -7.868 -0.779 -1.902 1.00 94.06 121 ALA A CA 1
ATOM 862 C C . ALA A 1 121 ? -8.813 -1.923 -1.535 1.00 94.06 121 ALA A C 1
ATOM 864 O O . ALA A 1 121 ? -9.946 -1.956 -2.005 1.00 94.06 121 ALA A O 1
ATOM 865 N N . GLY A 1 122 ? -8.361 -2.833 -0.671 1.00 92.56 122 GLY A N 1
ATOM 866 C CA . GLY A 1 122 ? -9.130 -3.983 -0.212 1.00 92.56 122 GLY A CA 1
ATOM 867 C C . GLY A 1 122 ? -10.405 -3.562 0.510 1.00 92.56 122 GLY A C 1
ATOM 868 O O . GLY A 1 122 ? -11.475 -4.063 0.179 1.00 92.56 122 GLY A O 1
ATOM 869 N N . TYR A 1 123 ? -10.320 -2.585 1.418 1.00 93.88 123 TYR A N 1
ATOM 870 C CA . TYR A 1 123 ? -11.488 -2.007 2.084 1.00 93.88 123 TYR A CA 1
ATOM 871 C C . TYR A 1 123 ? -12.508 -1.490 1.065 1.00 93.88 123 TYR A C 1
ATOM 873 O O . TYR A 1 123 ? -13.688 -1.824 1.145 1.00 93.88 123 TYR A O 1
ATOM 881 N N . ASN A 1 124 ? -12.064 -0.706 0.083 1.00 93.12 124 ASN A N 1
ATOM 882 C CA . ASN A 1 124 ? -12.958 -0.145 -0.922 1.00 93.12 124 ASN A CA 1
ATOM 883 C C . ASN A 1 124 ? -13.579 -1.228 -1.811 1.00 93.12 124 ASN A C 1
ATOM 885 O O . ASN A 1 124 ? -14.791 -1.223 -2.009 1.00 93.12 124 ASN A O 1
ATOM 889 N N . LEU A 1 125 ? -12.783 -2.188 -2.287 1.00 91.69 125 LEU A N 1
ATOM 890 C CA . LEU A 1 125 ? -13.259 -3.281 -3.137 1.00 91.69 125 LEU A CA 1
ATOM 891 C C . LEU A 1 125 ? -14.263 -4.186 -2.409 1.00 91.69 125 LEU A C 1
ATOM 893 O O . LEU A 1 125 ? -15.277 -4.555 -2.995 1.00 91.69 125 LEU A O 1
ATOM 897 N N . LEU A 1 126 ? -14.036 -4.482 -1.123 1.00 90.44 126 LEU A N 1
ATOM 898 C CA . LEU A 1 126 ? -14.978 -5.242 -0.289 1.00 90.44 126 LEU A CA 1
ATOM 899 C C . LEU A 1 126 ? -16.309 -4.508 -0.076 1.00 90.44 126 LEU A C 1
ATOM 901 O O . LEU A 1 126 ? -17.327 -5.148 0.163 1.00 90.44 126 LEU A O 1
ATOM 905 N N . ASN A 1 127 ? -16.309 -3.179 -0.195 1.00 89.38 127 ASN A N 1
ATOM 906 C CA . ASN A 1 127 ? -17.508 -2.345 -0.136 1.00 89.38 127 ASN A CA 1
ATOM 907 C C . ASN A 1 127 ? -18.039 -1.956 -1.534 1.00 89.38 127 ASN A C 1
ATOM 909 O O . ASN A 1 127 ? -18.900 -1.086 -1.635 1.00 89.38 127 ASN A O 1
ATOM 913 N N . GLY A 1 128 ? -17.532 -2.561 -2.617 1.00 87.88 128 GLY A N 1
ATOM 914 C CA . GLY A 1 128 ? -17.979 -2.279 -3.988 1.00 87.88 128 GLY A CA 1
ATOM 915 C C . GLY A 1 128 ? -17.627 -0.877 -4.505 1.00 87.88 128 GLY A C 1
ATOM 916 O O . GLY A 1 128 ? -18.280 -0.373 -5.417 1.00 87.88 128 GLY A O 1
ATOM 917 N N . ARG A 1 129 ? -16.617 -0.228 -3.921 1.00 90.44 129 ARG A N 1
ATOM 918 C CA . ARG A 1 129 ? -16.166 1.132 -4.252 1.00 90.44 129 ARG A CA 1
ATOM 919 C C . ARG A 1 129 ? -14.891 1.116 -5.089 1.00 90.44 129 ARG A C 1
ATOM 921 O O . ARG A 1 129 ? -14.198 0.104 -5.202 1.00 90.44 129 ARG A O 1
ATOM 928 N N . ASN A 1 130 ? -14.551 2.270 -5.661 1.00 91.31 130 ASN A N 1
ATOM 929 C CA . ASN A 1 130 ? -13.285 2.445 -6.365 1.00 91.31 130 ASN A CA 1
ATOM 930 C C . ASN A 1 130 ? -12.099 2.263 -5.399 1.00 91.31 130 ASN A C 1
ATOM 932 O O . ASN A 1 130 ? -12.106 2.812 -4.302 1.00 91.31 130 ASN A O 1
ATOM 936 N N . ALA A 1 131 ? -11.056 1.542 -5.820 1.00 90.94 131 ALA A N 1
ATOM 937 C CA . ALA A 1 131 ? -9.889 1.246 -4.987 1.00 90.94 131 ALA A CA 1
ATOM 938 C C . ALA A 1 131 ? -9.199 2.495 -4.396 1.00 90.94 131 ALA A C 1
ATOM 940 O O . ALA A 1 131 ? -8.646 2.423 -3.299 1.00 90.94 131 ALA A O 1
ATOM 941 N N . ALA A 1 132 ? -9.249 3.635 -5.090 1.00 87.69 132 ALA A N 1
ATOM 942 C CA . ALA A 1 132 ? -8.633 4.891 -4.662 1.00 87.69 132 ALA A CA 1
ATOM 943 C C . ALA A 1 132 ? -9.553 5.798 -3.824 1.00 87.69 132 ALA A C 1
ATOM 945 O O . ALA A 1 132 ? -9.137 6.893 -3.452 1.00 87.69 132 ALA A O 1
ATOM 946 N N . ASP A 1 133 ? -10.783 5.373 -3.533 1.00 90.62 133 ASP A N 1
ATOM 947 C CA . ASP A 1 133 ? -11.746 6.187 -2.795 1.00 90.62 133 ASP A CA 1
ATOM 948 C C . ASP A 1 133 ? -11.284 6.443 -1.345 1.00 90.62 133 ASP A C 1
ATOM 950 O O . ASP A 1 133 ? -10.707 5.577 -0.681 1.00 90.62 133 ASP A O 1
ATOM 954 N N . THR A 1 134 ? -11.513 7.659 -0.857 1.00 90.69 134 THR A N 1
ATOM 955 C CA . THR A 1 134 ? -11.095 8.126 0.471 1.00 90.69 134 THR A CA 1
ATOM 956 C C . THR A 1 134 ? -12.267 8.499 1.369 1.00 90.69 134 THR A C 1
ATOM 958 O O . THR A 1 134 ? -12.062 8.716 2.562 1.00 90.69 134 THR A O 1
ATOM 961 N N . ALA A 1 135 ? -13.494 8.563 0.841 1.00 92.81 135 ALA A N 1
ATOM 962 C CA . ALA A 1 135 ? -14.639 8.995 1.632 1.00 92.81 135 ALA A CA 1
ATOM 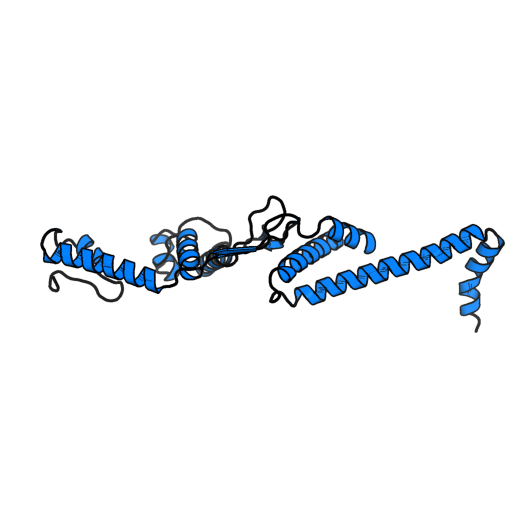963 C C . ALA A 1 135 ? -15.054 7.934 2.668 1.00 92.81 135 ALA A C 1
ATOM 965 O O . ALA A 1 135 ? -14.937 6.728 2.431 1.00 92.81 135 ALA A O 1
ATOM 966 N N . SER A 1 136 ? -15.569 8.376 3.812 1.00 92.12 136 SER A N 1
ATOM 967 C CA . SER A 1 136 ? -16.131 7.490 4.838 1.00 92.12 136 SER A CA 1
ATOM 968 C C . SER A 1 136 ? -17.462 6.884 4.390 1.00 92.12 136 SER A C 1
ATOM 970 O O . SER A 1 136 ? -18.201 7.489 3.613 1.00 92.12 136 SER A O 1
ATOM 972 N N . ILE A 1 137 ? -17.788 5.698 4.903 1.00 89.50 137 ILE A N 1
ATOM 973 C CA . ILE A 1 137 ? -19.077 5.038 4.685 1.00 89.50 137 ILE A CA 1
ATOM 974 C C . ILE A 1 137 ? -19.969 5.354 5.883 1.00 89.50 137 ILE A C 1
ATOM 976 O O . ILE A 1 137 ? -19.631 5.035 7.022 1.00 89.50 137 ILE A O 1
ATOM 980 N N . SER A 1 138 ? -21.118 5.993 5.648 1.00 87.19 138 SER A N 1
ATOM 981 C CA . SER A 1 138 ? -22.084 6.213 6.726 1.00 87.19 138 SER A CA 1
ATOM 982 C C . SER A 1 138 ? -22.660 4.874 7.211 1.00 87.19 138 SER A C 1
ATOM 984 O O . SER A 1 138 ? -22.822 3.954 6.404 1.00 87.19 138 SER A O 1
ATOM 986 N N . PRO A 1 139 ? -23.076 4.758 8.486 1.00 82.56 139 PRO A N 1
ATOM 987 C CA . PRO A 1 139 ? -23.730 3.545 8.985 1.00 82.56 139 PRO A CA 1
ATOM 988 C C . PRO A 1 139 ? -24.950 3.128 8.150 1.00 82.56 139 PRO A C 1
ATOM 990 O O . PRO A 1 139 ? -25.173 1.942 7.928 1.00 82.56 139 PRO A O 1
ATOM 993 N N . SER A 1 140 ? -25.696 4.102 7.617 1.00 84.25 140 SER A N 1
ATOM 994 C CA . SER A 1 140 ? -26.822 3.865 6.707 1.00 84.25 140 SER A CA 1
ATOM 995 C C . SER A 1 140 ? -26.411 3.269 5.357 1.00 84.25 140 SER A C 1
ATOM 997 O O . SER A 1 140 ? -27.156 2.473 4.800 1.00 84.25 140 SER A O 1
ATOM 999 N N . SER A 1 141 ? -25.233 3.624 4.839 1.00 84.38 141 SER A N 1
ATOM 1000 C CA . SER A 1 141 ? -24.717 3.136 3.550 1.00 84.38 141 SER A CA 1
ATOM 1001 C C . SER A 1 141 ? -23.953 1.818 3.684 1.00 84.38 141 SER A C 1
ATOM 1003 O O . SER A 1 141 ? -23.714 1.134 2.693 1.00 84.38 141 SER A O 1
ATOM 1005 N N . CYS A 1 142 ? -23.566 1.460 4.909 1.00 84.06 142 CYS A N 1
ATOM 1006 C CA . CYS A 1 142 ? -22.818 0.249 5.222 1.00 84.06 142 CYS A CA 1
ATOM 1007 C C . CYS A 1 142 ? -23.658 -1.034 5.058 1.00 84.06 142 CYS A C 1
ATOM 1009 O O . CYS A 1 142 ? -23.088 -2.108 4.901 1.00 84.06 142 CYS A O 1
ATOM 1011 N N . ASN A 1 143 ? -24.998 -0.949 5.051 1.00 81.56 143 ASN A N 1
ATOM 1012 C CA . ASN A 1 143 ? -25.907 -2.084 4.805 1.00 81.56 143 ASN A CA 1
ATOM 1013 C C . ASN A 1 143 ? -25.577 -3.345 5.640 1.00 81.56 143 ASN A C 1
ATOM 1015 O O . ASN A 1 143 ? -25.609 -4.461 5.128 1.00 81.56 143 ASN A O 1
ATOM 1019 N N . ASN A 1 144 ? -25.238 -3.173 6.925 1.00 76.69 144 ASN A N 1
ATOM 1020 C CA . ASN A 1 144 ? -24.778 -4.242 7.832 1.00 76.69 144 ASN A CA 1
ATOM 1021 C C . ASN A 1 144 ? -23.497 -4.979 7.382 1.00 76.69 144 ASN A C 1
ATOM 1023 O O . ASN A 1 144 ? -23.244 -6.110 7.800 1.00 76.69 144 ASN A O 1
ATOM 1027 N N . GLY A 1 145 ? -22.663 -4.349 6.555 1.00 82.12 145 GLY A N 1
ATOM 1028 C CA . GLY A 1 145 ? -21.356 -4.868 6.175 1.00 82.12 145 GLY A CA 1
ATOM 1029 C C . GLY A 1 145 ? -20.387 -4.890 7.359 1.00 82.12 145 GLY A C 1
ATOM 1030 O O . GLY A 1 145 ? -20.133 -3.872 7.996 1.00 82.12 145 GLY A O 1
ATOM 1031 N N . MET A 1 146 ? -19.786 -6.050 7.627 1.00 84.06 146 MET A N 1
ATOM 1032 C CA . MET A 1 146 ? -18.880 -6.243 8.770 1.00 84.06 146 MET A CA 1
ATOM 1033 C C . MET A 1 146 ? -17.631 -5.341 8.717 1.00 84.06 146 MET A C 1
ATOM 1035 O O . MET A 1 146 ? -17.108 -4.905 9.744 1.00 84.06 146 MET A O 1
ATOM 1039 N N . VAL A 1 147 ? -17.134 -5.052 7.511 1.00 87.00 147 VAL A N 1
ATOM 1040 C CA . VAL A 1 147 ? -15.915 -4.254 7.317 1.00 87.00 147 VAL A CA 1
ATOM 1041 C C . VAL A 1 147 ? -16.185 -2.776 7.599 1.00 87.00 147 VAL A C 1
ATOM 1043 O O . VAL A 1 147 ? -15.449 -2.158 8.361 1.00 87.00 147 VAL A O 1
ATOM 1046 N N . CYS A 1 148 ? -17.259 -2.216 7.041 1.00 86.56 148 CYS A N 1
ATOM 1047 C CA . CYS A 1 148 ? -17.634 -0.820 7.263 1.00 86.56 148 CYS A CA 1
ATOM 1048 C C . CYS A 1 148 ? -18.208 -0.568 8.667 1.00 86.56 148 CYS A C 1
ATOM 1050 O O . CYS A 1 148 ? -18.097 0.546 9.172 1.00 86.56 148 CYS A O 1
ATOM 1052 N N . SER A 1 149 ? -18.760 -1.592 9.334 1.00 86.62 149 SER A N 1
ATOM 1053 C CA . SER A 1 149 ? -19.166 -1.485 10.740 1.00 86.62 149 SER A CA 1
ATOM 1054 C C . SER A 1 149 ? -17.971 -1.453 11.693 1.00 86.62 149 SER A C 1
ATOM 1056 O O . SER A 1 149 ? -18.058 -0.857 12.761 1.00 86.62 149 SER A O 1
ATOM 1058 N N . THR A 1 150 ? -16.863 -2.102 11.318 1.00 88.94 150 THR A N 1
ATOM 1059 C CA . THR A 1 150 ? -15.629 -2.129 12.120 1.00 88.94 150 THR A CA 1
ATOM 1060 C C . THR A 1 150 ? -14.768 -0.894 11.857 1.00 88.94 150 THR A C 1
ATOM 1062 O O . THR A 1 150 ? -14.264 -0.283 12.795 1.00 88.94 150 THR A O 1
ATOM 1065 N N . TRP A 1 151 ? -14.629 -0.501 10.588 1.00 93.12 151 TRP A N 1
ATOM 1066 C CA . TRP A 1 151 ? -13.878 0.680 10.167 1.00 93.12 151 TRP A CA 1
ATOM 1067 C C . TRP A 1 151 ? -14.795 1.617 9.369 1.00 93.12 151 TRP A C 1
ATOM 1069 O O . TRP A 1 151 ? -15.122 1.308 8.219 1.00 93.12 151 TRP A O 1
ATOM 1079 N N . PRO A 1 152 ? -15.197 2.767 9.938 1.00 91.19 152 PRO A N 1
ATOM 1080 C CA . PRO A 1 152 ? -16.088 3.721 9.271 1.00 91.19 152 PRO A CA 1
ATOM 1081 C C . PRO A 1 152 ? -15.503 4.331 7.991 1.00 91.19 152 PRO A C 1
ATOM 1083 O O . PRO A 1 152 ? -16.243 4.790 7.120 1.00 91.19 152 PRO A O 1
ATOM 1086 N N . SER A 1 153 ? -14.177 4.357 7.861 1.00 94.00 153 SER A N 1
ATOM 1087 C CA . SER A 1 153 ? -13.491 4.896 6.692 1.00 94.00 153 SER A CA 1
ATOM 1088 C C . SER A 1 153 ? -12.341 3.998 6.221 1.00 94.00 153 SER A C 1
ATOM 1090 O O . SER A 1 153 ? -11.757 3.252 7.018 1.00 94.00 153 SER A O 1
ATOM 1092 N N . PRO A 1 154 ? -11.940 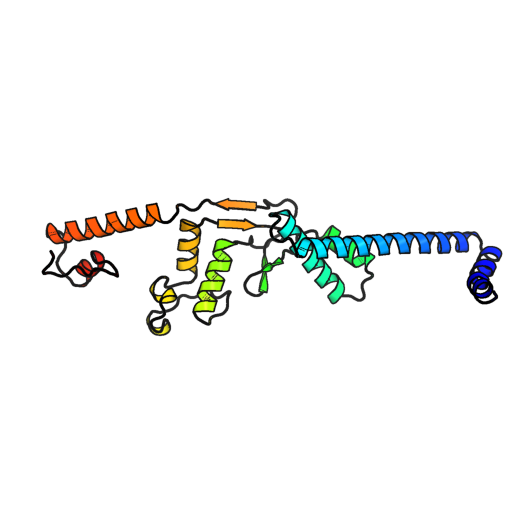4.103 4.937 1.00 93.94 154 PRO A N 1
ATOM 1093 C CA . PRO A 1 154 ? -10.726 3.448 4.452 1.00 93.94 154 PRO A CA 1
ATOM 1094 C C . PRO A 1 154 ? -9.469 3.897 5.216 1.00 93.94 154 PRO A C 1
ATOM 1096 O O . PRO A 1 154 ? -8.509 3.132 5.342 1.00 93.94 154 PRO A O 1
ATOM 1099 N N . GLN A 1 155 ? -9.464 5.129 5.739 1.00 94.31 155 GLN A N 1
ATOM 1100 C CA . GLN A 1 155 ? -8.357 5.664 6.526 1.00 94.31 155 GLN A CA 1
ATOM 1101 C C . GLN A 1 155 ? -8.261 4.997 7.905 1.00 94.31 155 GLN A C 1
ATOM 1103 O O . GLN A 1 155 ? -7.152 4.729 8.368 1.00 94.31 155 GLN A O 1
ATOM 1108 N N . ASP A 1 156 ? -9.390 4.670 8.536 1.00 94.31 156 ASP A N 1
ATOM 1109 C CA . ASP A 1 156 ? -9.408 3.948 9.815 1.00 94.31 156 ASP A CA 1
ATOM 1110 C C . ASP A 1 156 ? -8.861 2.528 9.651 1.00 94.31 156 ASP A C 1
ATOM 1112 O O . ASP A 1 156 ? -8.019 2.091 10.438 1.00 94.31 156 ASP A O 1
ATOM 1116 N N . ALA A 1 157 ? -9.269 1.836 8.581 1.00 94.50 157 ALA A N 1
ATOM 1117 C CA . ALA A 1 157 ? -8.747 0.513 8.240 1.00 94.50 157 ALA A CA 1
ATOM 1118 C C . ALA A 1 157 ? -7.232 0.557 7.987 1.00 94.50 157 ALA A C 1
ATOM 1120 O O . ALA A 1 157 ? -6.477 -0.249 8.531 1.00 94.50 157 ALA A O 1
ATOM 1121 N N . THR A 1 158 ? -6.775 1.550 7.221 1.00 95.38 158 THR A N 1
ATOM 1122 C CA . THR A 1 158 ? -5.351 1.782 6.935 1.00 95.38 158 THR A CA 1
ATOM 1123 C C . THR A 1 158 ? -4.554 2.067 8.210 1.00 95.38 158 THR A C 1
ATOM 1125 O O . THR A 1 158 ? -3.470 1.525 8.405 1.00 95.38 158 THR A O 1
ATOM 1128 N N . THR A 1 159 ? -5.092 2.892 9.109 1.00 95.31 159 THR A N 1
ATOM 1129 C CA . THR A 1 159 ? -4.430 3.264 10.369 1.00 95.31 159 THR A CA 1
ATOM 1130 C C . THR A 1 159 ? -4.297 2.056 11.292 1.00 95.31 159 THR A C 1
ATOM 1132 O O . THR A 1 159 ? -3.235 1.833 11.873 1.00 95.31 159 THR A O 1
ATOM 1135 N N . PHE A 1 160 ? -5.347 1.236 11.382 1.00 94.69 160 PHE A N 1
ATOM 1136 C CA . PHE A 1 160 ? -5.311 -0.025 12.113 1.00 94.69 160 PHE A CA 1
ATOM 1137 C C . PHE A 1 160 ? -4.272 -0.991 11.527 1.00 94.69 160 PHE A C 1
ATOM 1139 O O . PHE A 1 160 ? -3.424 -1.495 12.266 1.00 94.69 160 PHE A O 1
ATOM 1146 N N . ALA A 1 161 ? -4.288 -1.211 10.209 1.00 95.31 161 ALA A N 1
ATOM 1147 C CA . ALA A 1 161 ? -3.348 -2.110 9.544 1.00 95.31 161 ALA A CA 1
ATOM 1148 C C . ALA A 1 161 ? -1.895 -1.661 9.740 1.00 95.31 161 ALA A C 1
ATOM 1150 O O . ALA A 1 161 ? -1.064 -2.465 10.153 1.00 95.31 161 ALA A O 1
ATOM 1151 N N . ASN A 1 162 ? -1.607 -0.371 9.559 1.00 95.69 162 ASN A N 1
ATOM 1152 C CA . ASN A 1 162 ? -0.261 0.172 9.738 1.00 95.69 162 ASN A CA 1
ATOM 1153 C C . ASN A 1 162 ? 0.218 0.068 11.188 1.00 95.69 162 ASN A C 1
ATOM 1155 O O . ASN A 1 162 ? 1.398 -0.164 11.437 1.00 95.69 162 ASN A O 1
ATOM 1159 N N . ARG A 1 163 ? -0.691 0.202 12.158 1.00 94.50 163 ARG A N 1
ATOM 1160 C CA . ARG A 1 163 ? -0.359 0.019 13.571 1.00 94.50 163 ARG A CA 1
ATOM 1161 C C . ARG A 1 163 ? -0.041 -1.442 13.893 1.00 94.50 163 ARG A C 1
ATOM 1163 O O . ARG A 1 163 ? 0.932 -1.706 14.590 1.00 94.50 163 ARG A O 1
ATOM 1170 N N . VAL A 1 164 ? -0.842 -2.388 13.405 1.00 95.19 164 VAL A N 1
ATOM 1171 C CA . VAL A 1 164 ? -0.704 -3.815 13.745 1.00 95.19 164 VAL A CA 1
ATOM 1172 C C . VAL A 1 164 ? 0.425 -4.479 12.967 1.00 95.19 164 VAL A C 1
ATOM 1174 O O . VAL A 1 164 ? 1.274 -5.137 13.565 1.00 95.19 164 VAL A O 1
ATOM 1177 N N . LEU A 1 165 ? 0.425 -4.313 11.646 1.00 94.25 165 LEU A N 1
ATOM 1178 C CA . LEU A 1 165 ? 1.326 -4.996 10.717 1.00 94.25 165 LEU A CA 1
ATOM 1179 C C . LEU A 1 165 ? 2.619 -4.212 10.482 1.00 94.25 165 LEU A C 1
ATOM 1181 O O . LEU A 1 165 ? 3.639 -4.801 10.134 1.00 94.25 165 LEU A O 1
ATOM 1185 N N . GLY A 1 166 ? 2.584 -2.897 10.696 1.00 94.31 166 GLY A N 1
ATOM 1186 C CA . GLY A 1 166 ? 3.636 -1.995 10.254 1.00 94.31 166 GLY A CA 1
ATOM 1187 C C . GLY A 1 166 ? 3.381 -1.488 8.842 1.00 94.31 166 GLY A C 1
ATOM 1188 O O . GLY A 1 166 ? 2.326 -1.711 8.254 1.00 94.31 166 GLY A O 1
ATOM 1189 N N . GLU A 1 167 ? 4.360 -0.788 8.290 1.00 94.75 167 GLU A N 1
ATOM 1190 C CA . GLU A 1 167 ? 4.296 -0.245 6.938 1.00 94.75 167 GLU A CA 1
ATOM 1191 C C . GLU A 1 167 ? 5.626 -0.462 6.230 1.00 94.75 167 GLU A C 1
ATOM 1193 O O . GLU A 1 167 ? 6.695 -0.320 6.826 1.00 94.75 167 GLU A O 1
ATOM 1198 N N . GLN A 1 168 ? 5.552 -0.742 4.933 1.00 92.12 168 GLN A N 1
ATOM 1199 C CA . GLN A 1 168 ? 6.718 -0.786 4.072 1.00 92.12 168 GLN A CA 1
ATOM 1200 C C . GLN A 1 168 ? 6.512 0.192 2.923 1.00 92.12 168 GLN A C 1
ATOM 1202 O O . GLN A 1 168 ? 5.650 0.012 2.065 1.00 92.12 168 GLN A O 1
ATOM 1207 N N . GLN A 1 169 ? 7.326 1.240 2.918 1.00 93.12 169 GLN A N 1
ATOM 1208 C CA . GLN A 1 169 ? 7.344 2.239 1.867 1.00 93.12 169 GLN A CA 1
ATOM 1209 C C . GLN A 1 169 ? 8.421 1.897 0.851 1.00 93.12 169 GLN A C 1
ATOM 1211 O O . GLN A 1 169 ? 9.569 1.657 1.230 1.00 93.12 169 GLN A O 1
ATOM 1216 N N . GLN A 1 170 ? 8.042 1.901 -0.423 1.00 91.75 170 GLN A N 1
ATOM 1217 C CA . GLN A 1 170 ? 8.929 1.609 -1.538 1.00 91.75 170 GLN A CA 1
ATOM 1218 C C . GLN A 1 170 ? 8.955 2.760 -2.534 1.00 91.75 170 GLN A C 1
ATOM 1220 O O . GLN A 1 170 ? 7.952 3.427 -2.807 1.00 91.75 170 GLN A O 1
ATOM 1225 N N . ARG A 1 171 ? 10.135 3.001 -3.083 1.00 93.25 171 ARG A N 1
ATOM 1226 C CA . ARG A 1 171 ? 10.392 3.997 -4.112 1.00 93.25 171 ARG A CA 1
ATOM 1227 C C . ARG A 1 171 ? 11.337 3.422 -5.146 1.00 93.25 171 ARG A C 1
ATOM 1229 O O . ARG A 1 171 ? 12.214 2.626 -4.830 1.00 93.25 171 ARG A O 1
ATOM 1236 N N . THR A 1 172 ? 11.161 3.867 -6.378 1.00 90.44 172 THR A N 1
ATOM 1237 C CA . THR A 1 172 ? 11.954 3.470 -7.539 1.00 90.44 172 THR A CA 1
ATOM 1238 C C . THR A 1 172 ? 12.778 4.633 -8.090 1.00 90.44 172 THR A C 1
ATOM 1240 O O . THR A 1 172 ? 13.692 4.411 -8.877 1.00 90.44 172 THR A O 1
ATOM 1243 N N . CYS A 1 173 ? 12.552 5.871 -7.633 1.00 89.12 173 CYS A N 1
ATOM 1244 C CA . CYS A 1 173 ? 13.374 7.027 -8.009 1.00 89.12 173 CYS A CA 1
ATOM 1245 C C . CYS A 1 173 ? 14.874 6.828 -7.754 1.00 89.12 173 CYS A C 1
ATOM 1247 O O . CYS A 1 173 ? 15.283 6.159 -6.804 1.00 89.12 173 CYS A O 1
ATOM 1249 N N . GLU A 1 174 ? 15.712 7.429 -8.588 1.00 85.81 174 GLU A N 1
ATOM 1250 C CA . GLU A 1 174 ? 17.154 7.480 -8.363 1.00 85.81 174 GLU A CA 1
ATOM 1251 C C . GLU A 1 174 ? 17.497 8.522 -7.291 1.00 85.81 174 GLU A C 1
ATOM 1253 O O . GLU A 1 174 ? 16.860 9.569 -7.191 1.00 85.81 174 GLU A O 1
ATOM 1258 N N . GLY A 1 175 ? 18.485 8.221 -6.443 1.00 82.50 175 GLY A N 1
ATOM 1259 C CA . GLY A 1 175 ? 18.948 9.140 -5.394 1.00 82.50 175 GLY A CA 1
ATOM 1260 C C . GLY A 1 175 ? 17.967 9.385 -4.238 1.00 82.50 175 GLY A C 1
ATOM 1261 O O . GLY A 1 175 ? 18.254 10.198 -3.363 1.00 82.50 175 GLY A O 1
ATOM 1262 N N . CYS A 1 176 ? 16.825 8.694 -4.198 1.00 86.44 176 CYS A N 1
ATOM 1263 C CA . CYS A 1 176 ? 15.874 8.776 -3.094 1.00 86.44 176 CYS A CA 1
ATOM 1264 C C . CYS A 1 176 ? 16.027 7.600 -2.120 1.00 86.44 176 CYS A C 1
ATOM 1266 O O . CYS A 1 176 ? 16.550 6.541 -2.472 1.00 86.44 176 CYS A O 1
ATOM 1268 N N . THR A 1 177 ? 15.534 7.760 -0.888 1.00 87.06 177 THR A N 1
ATOM 1269 C CA . THR A 1 177 ? 15.418 6.642 0.056 1.00 87.06 177 THR A CA 1
ATOM 1270 C C . THR A 1 177 ? 14.454 5.608 -0.515 1.00 87.06 177 THR A C 1
ATOM 1272 O O . THR A 1 177 ? 13.245 5.833 -0.577 1.00 87.06 177 THR A O 1
ATOM 1275 N N . LYS A 1 178 ? 15.030 4.496 -0.972 1.00 86.00 178 LYS A N 1
ATOM 1276 C CA . LYS A 1 178 ? 14.350 3.446 -1.728 1.00 86.00 178 LYS A CA 1
ATOM 1277 C C . LYS A 1 178 ? 13.347 2.664 -0.887 1.00 86.00 178 LYS A C 1
ATOM 1279 O O . LYS A 1 178 ? 12.200 2.518 -1.287 1.00 86.00 178 LYS A O 1
ATOM 1284 N N . THR A 1 179 ? 13.760 2.233 0.300 1.00 89.38 179 THR A N 1
ATOM 1285 C CA . THR A 1 179 ? 12.914 1.466 1.215 1.00 89.38 179 THR A CA 1
ATOM 1286 C C . THR A 1 179 ? 12.895 2.134 2.577 1.00 89.38 179 THR A C 1
ATOM 1288 O O . THR A 1 179 ? 13.932 2.522 3.112 1.00 89.38 179 THR A O 1
ATOM 1291 N N . THR A 1 180 ? 11.715 2.257 3.168 1.00 91.38 180 THR A N 1
ATOM 1292 C CA . THR A 1 180 ? 11.550 2.641 4.573 1.00 91.38 180 THR A CA 1
ATOM 1293 C C . THR A 1 180 ? 10.561 1.684 5.210 1.00 91.38 180 THR A C 1
ATOM 1295 O O . THR A 1 180 ? 9.503 1.427 4.644 1.00 91.38 180 THR A O 1
ATOM 1298 N N . SER A 1 181 ? 10.915 1.130 6.366 1.00 92.56 181 SER A N 1
ATOM 1299 C CA . SER A 1 181 ? 10.065 0.187 7.087 1.00 92.56 181 SER A CA 1
ATOM 1300 C C . SER A 1 181 ? 9.720 0.749 8.456 1.00 92.56 181 SER A C 1
ATOM 1302 O O . SER A 1 181 ? 10.575 1.303 9.148 1.00 92.56 181 SER A O 1
ATOM 1304 N N . THR A 1 182 ? 8.461 0.612 8.839 1.00 94.19 182 THR A N 1
ATOM 1305 C CA . THR A 1 182 ? 7.959 0.930 10.170 1.00 94.19 182 THR A CA 1
ATOM 1306 C C . THR A 1 182 ? 7.411 -0.354 10.761 1.00 94.19 182 THR A C 1
ATOM 1308 O O . THR A 1 182 ? 6.511 -0.958 10.186 1.00 94.19 182 THR A O 1
ATOM 1311 N N . ALA A 1 183 ? 7.964 -0.786 11.893 1.00 94.00 183 ALA A N 1
ATOM 1312 C CA . ALA A 1 183 ? 7.497 -1.992 12.561 1.00 94.00 183 ALA A CA 1
ATOM 1313 C C . ALA A 1 183 ? 6.096 -1.777 13.148 1.00 94.00 183 ALA A C 1
ATOM 1315 O O . ALA A 1 183 ? 5.819 -0.741 13.755 1.00 94.00 183 ALA A O 1
ATOM 1316 N N . GLY A 1 184 ? 5.229 -2.773 12.975 1.00 93.75 184 GLY A N 1
ATOM 1317 C CA . GLY A 1 184 ? 3.948 -2.831 13.665 1.00 93.75 184 GLY A CA 1
ATOM 1318 C C . GLY A 1 184 ? 4.126 -3.198 15.132 1.00 93.75 184 GLY A C 1
ATOM 1319 O O . GLY A 1 184 ? 5.105 -3.837 15.519 1.00 93.75 184 GLY A O 1
ATOM 1320 N N . VAL A 1 185 ? 3.153 -2.818 15.953 1.00 94.25 185 VAL A N 1
ATOM 1321 C CA . VAL A 1 185 ? 3.127 -3.159 17.382 1.00 94.25 185 VAL A CA 1
ATOM 1322 C C . VAL A 1 185 ? 2.382 -4.472 17.661 1.00 94.25 185 VAL A C 1
ATOM 1324 O O . VAL A 1 185 ? 2.364 -4.941 18.797 1.00 94.25 185 VAL A O 1
ATOM 1327 N N . GLY A 1 186 ? 1.772 -5.081 16.638 1.00 92.62 186 GLY A N 1
ATOM 1328 C CA . GLY A 1 186 ? 0.939 -6.275 16.771 1.00 92.62 186 GLY A CA 1
ATOM 1329 C C . GLY A 1 186 ? -0.421 -6.007 17.428 1.00 92.62 186 GLY A C 1
ATOM 1330 O O . GLY A 1 186 ? -0.802 -4.868 17.700 1.00 92.62 186 GLY A O 1
ATOM 1331 N N . LEU A 1 187 ? -1.181 -7.080 17.671 1.00 93.12 187 LEU A N 1
ATOM 1332 C CA . LEU A 1 187 ? -2.507 -6.997 18.301 1.00 93.12 187 LEU A CA 1
ATOM 1333 C C . LEU A 1 187 ? -2.439 -6.891 19.830 1.00 93.12 187 LEU A C 1
ATOM 1335 O O . LEU A 1 187 ? -3.346 -6.332 20.436 1.00 93.12 187 LEU A O 1
ATOM 1339 N N . THR A 1 188 ? -1.378 -7.398 20.463 1.00 91.81 188 THR A N 1
ATOM 1340 C CA . THR A 1 188 ? -1.274 -7.468 21.930 1.00 91.81 188 THR A CA 1
ATOM 1341 C C . THR A 1 188 ? -1.440 -6.107 22.617 1.00 91.81 188 THR A C 1
ATOM 1343 O O . THR A 1 188 ? -2.252 -6.023 23.538 1.00 91.81 188 THR A O 1
ATOM 1346 N N . PRO A 1 189 ? -0.781 -5.016 22.172 1.00 91.56 189 PRO A N 1
ATOM 1347 C CA . PRO A 1 189 ? -0.968 -3.705 22.798 1.00 91.56 189 PRO A CA 1
ATOM 1348 C C . PRO A 1 189 ? -2.386 -3.156 22.619 1.00 91.56 189 PRO A C 1
ATOM 1350 O O . PRO A 1 189 ? -2.920 -2.532 23.527 1.00 91.56 189 PRO A O 1
ATOM 1353 N N . LEU A 1 190 ? -3.029 -3.434 21.480 1.00 88.88 190 LEU A N 1
ATOM 1354 C CA . LEU A 1 190 ? -4.415 -3.027 21.232 1.00 88.88 190 LEU A CA 1
ATOM 1355 C C . LEU A 1 190 ? -5.402 -3.766 22.137 1.00 88.88 190 LEU A C 1
ATOM 1357 O O . LEU A 1 190 ? -6.361 -3.169 22.620 1.00 88.88 190 LEU A O 1
ATOM 1361 N N . ILE A 1 191 ? -5.163 -5.057 22.373 1.00 89.00 191 ILE A N 1
ATOM 1362 C CA . ILE A 1 191 ? -5.963 -5.858 23.302 1.00 89.00 191 ILE A CA 1
ATOM 1363 C C . ILE A 1 191 ? -5.815 -5.300 24.717 1.00 89.00 191 ILE A C 1
ATOM 1365 O O . ILE A 1 191 ? -6.823 -5.120 25.393 1.00 89.00 191 ILE A O 1
ATOM 1369 N N . GLN A 1 192 ? -4.590 -4.974 25.139 1.00 91.62 192 GLN A N 1
ATOM 1370 C CA . GLN A 1 192 ? -4.338 -4.401 26.460 1.00 91.62 192 GLN A CA 1
ATOM 1371 C C . GLN A 1 192 ? -5.004 -3.026 26.629 1.00 91.62 192 GLN A C 1
ATOM 1373 O O . GLN A 1 192 ? -5.713 -2.811 27.606 1.00 91.62 192 GLN A O 1
ATOM 1378 N N . GLU A 1 193 ? -4.867 -2.124 25.653 1.00 91.38 193 GLU A N 1
ATOM 1379 C CA . GLU A 1 193 ? -5.537 -0.814 25.669 1.00 91.38 193 GLU A CA 1
ATOM 1380 C C . GLU A 1 193 ? -7.063 -0.947 25.733 1.00 91.38 193 GLU A C 1
ATOM 1382 O O . GLU A 1 193 ? -7.730 -0.230 26.484 1.00 91.38 193 GLU A O 1
ATOM 1387 N N . SER A 1 194 ? -7.624 -1.882 24.958 1.00 88.44 194 SER A N 1
ATOM 1388 C CA . SER A 1 194 ? -9.055 -2.172 24.991 1.00 88.44 194 SER A CA 1
ATOM 1389 C C . SER A 1 194 ? -9.474 -2.720 26.355 1.00 88.44 194 SER A C 1
ATOM 1391 O O . SER A 1 194 ? -10.459 -2.249 26.918 1.00 88.44 194 SER A O 1
ATOM 1393 N N . TYR A 1 195 ? -8.704 -3.653 26.918 1.00 90.00 195 TYR A N 1
ATOM 1394 C CA . TYR A 1 195 ? -8.945 -4.217 28.243 1.00 90.00 195 TYR A CA 1
ATOM 1395 C C . TYR A 1 195 ? -8.939 -3.134 29.328 1.00 90.00 195 TYR A C 1
ATOM 1397 O O . TYR A 1 195 ? -9.920 -3.008 30.058 1.00 90.00 195 TYR A O 1
ATOM 1405 N N . ASP A 1 196 ? -7.897 -2.303 29.388 1.00 93.06 196 ASP A N 1
ATOM 1406 C CA . ASP A 1 196 ? -7.760 -1.251 30.401 1.00 93.06 196 ASP A CA 1
ATOM 1407 C C . ASP A 1 196 ? -8.872 -0.198 30.277 1.00 93.06 196 ASP A C 1
ATOM 1409 O O . ASP A 1 196 ? -9.454 0.231 31.277 1.00 93.06 196 ASP A O 1
ATOM 1413 N N . SER A 1 197 ? -9.235 0.178 29.045 1.00 91.56 197 SER A N 1
ATOM 1414 C CA . SER A 1 197 ? -10.343 1.102 28.778 1.00 91.56 197 SER A CA 1
ATOM 1415 C C . SER A 1 197 ? -11.690 0.541 29.246 1.00 91.56 197 SER A C 1
ATOM 1417 O O . SER A 1 197 ? -12.448 1.239 29.928 1.00 91.56 197 SER A O 1
ATOM 1419 N N . LYS A 1 198 ? -11.985 -0.725 28.921 1.00 89.50 198 LYS A N 1
ATOM 1420 C CA . LYS A 1 198 ? -13.238 -1.391 29.306 1.00 89.50 198 LYS A CA 1
ATOM 1421 C C . LYS A 1 198 ? -13.309 -1.637 30.811 1.00 89.50 198 LYS A C 1
ATOM 1423 O O . LYS A 1 198 ? -14.351 -1.385 31.413 1.00 89.50 198 LYS A O 1
ATOM 1428 N N . LEU A 1 199 ? -12.202 -2.050 31.429 1.00 90.12 199 LEU A N 1
ATOM 1429 C CA . LEU A 1 199 ? -12.106 -2.246 32.874 1.00 90.12 199 LEU A CA 1
ATOM 1430 C C . LEU A 1 199 ? -12.346 -0.933 33.624 1.00 90.12 199 LEU A C 1
ATOM 1432 O O . LEU A 1 199 ? -13.123 -0.911 34.577 1.00 90.12 199 LEU A O 1
ATOM 1436 N N . LYS A 1 200 ? -11.747 0.172 33.165 1.00 91.56 200 LYS A N 1
ATOM 1437 C CA . LYS A 1 200 ? -11.973 1.498 33.751 1.00 91.56 200 LYS A CA 1
ATOM 1438 C C . LYS A 1 200 ? -13.436 1.932 33.632 1.00 91.56 200 LYS A C 1
ATOM 1440 O O . LYS A 1 200 ? -14.013 2.386 34.616 1.00 91.56 200 LYS A O 1
ATOM 1445 N N . ALA A 1 201 ? -14.053 1.754 32.462 1.00 88.75 201 ALA A N 1
ATOM 1446 C CA . ALA A 1 201 ? -15.471 2.064 32.271 1.00 88.75 201 ALA A CA 1
ATOM 1447 C C . ALA A 1 201 ? -16.369 1.241 33.213 1.00 88.75 201 ALA A C 1
ATOM 1449 O O . ALA A 1 201 ? -17.304 1.782 33.800 1.00 88.75 201 ALA A O 1
ATOM 1450 N N . LEU A 1 202 ? -16.057 -0.043 33.413 1.00 87.62 202 LEU A N 1
ATOM 1451 C CA . LEU A 1 202 ? -16.779 -0.905 34.348 1.00 87.62 202 LEU A CA 1
ATOM 1452 C C . LEU A 1 202 ? -16.597 -0.451 35.807 1.00 87.62 202 LEU A C 1
ATOM 1454 O O . LEU A 1 202 ? -17.570 -0.366 36.551 1.00 87.62 202 LEU A O 1
ATOM 1458 N N . GLN A 1 203 ? -15.375 -0.100 36.214 1.00 89.38 203 GLN A N 1
ATOM 1459 C CA . GLN A 1 203 ? -15.093 0.418 37.557 1.00 89.38 203 GLN A CA 1
ATOM 1460 C C . GLN A 1 203 ? -15.834 1.731 37.841 1.00 89.38 203 GLN A C 1
ATOM 1462 O O . GLN A 1 203 ? -16.367 1.910 38.936 1.00 89.38 203 GLN A O 1
ATOM 1467 N N . GLU A 1 204 ? -15.904 2.645 36.870 1.00 90.25 204 GLU A N 1
ATOM 1468 C CA . GLU A 1 204 ? -16.647 3.909 36.991 1.00 90.25 204 GLU A CA 1
ATOM 1469 C C . GLU A 1 204 ? -18.156 3.684 37.175 1.00 90.25 204 GLU A C 1
ATOM 1471 O O . GLU A 1 204 ? -18.802 4.445 37.896 1.00 90.25 204 GLU A O 1
ATOM 1476 N N . LEU A 1 205 ? -18.707 2.628 36.569 1.00 88.38 205 LEU A N 1
ATOM 1477 C CA . LEU A 1 205 ? -20.106 2.236 36.743 1.00 88.38 205 LEU A CA 1
ATOM 1478 C C . LEU A 1 205 ? -20.358 1.596 38.119 1.00 88.38 205 LEU A C 1
ATOM 1480 O O . LEU A 1 205 ? -21.304 1.989 3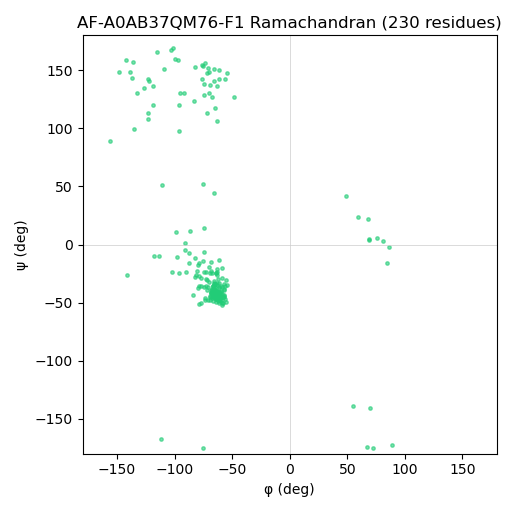8.795 1.00 88.38 205 LEU A O 1
ATOM 1484 N N . ILE A 1 206 ? -19.496 0.670 38.564 1.00 88.00 206 ILE A N 1
ATOM 1485 C CA . ILE A 1 206 ? -19.623 -0.014 39.871 1.00 88.00 206 ILE A CA 1
ATOM 1486 C C . ILE A 1 206 ? -19.451 0.971 41.035 1.00 88.00 206 ILE A C 1
ATOM 1488 O O . ILE A 1 206 ? -20.171 0.914 42.027 1.00 88.00 206 ILE A O 1
ATOM 1492 N N . SER A 1 207 ? -18.497 1.898 40.923 1.00 90.06 207 SER A N 1
ATOM 1493 C CA . SER A 1 207 ? -18.232 2.912 41.955 1.00 90.06 207 SER A CA 1
ATOM 1494 C C . SER A 1 207 ? -19.281 4.031 42.012 1.00 90.06 207 SER A C 1
ATOM 1496 O O . SER A 1 207 ? -19.215 4.873 42.903 1.00 90.06 207 SER A O 1
ATOM 1498 N N . GLY A 1 208 ? -20.234 4.067 41.072 1.00 84.88 208 GLY A N 1
ATOM 1499 C CA . GLY A 1 208 ? -21.259 5.110 40.984 1.00 84.88 208 GLY A CA 1
ATOM 1500 C C . GLY A 1 208 ? -20.764 6.454 40.435 1.00 84.88 208 GLY A C 1
ATOM 1501 O O . GLY A 1 208 ? -21.534 7.410 40.388 1.00 84.88 208 GLY A O 1
ATOM 1502 N N . ASN A 1 209 ? -19.508 6.538 39.978 1.00 86.94 209 ASN A N 1
ATOM 1503 C CA . ASN A 1 209 ? -18.942 7.740 39.352 1.00 86.94 209 ASN A CA 1
ATOM 1504 C C . ASN A 1 209 ? -19.591 8.062 37.995 1.00 86.94 209 ASN A C 1
ATOM 1506 O O . ASN A 1 209 ? -19.596 9.216 37.564 1.00 86.94 209 ASN A O 1
ATOM 1510 N N . LYS A 1 210 ? -20.154 7.054 37.318 1.00 86.06 210 LYS A N 1
ATOM 1511 C CA . LYS A 1 210 ? -20.983 7.210 36.120 1.00 86.06 210 LYS A CA 1
ATOM 1512 C C . LYS A 1 210 ? -22.359 6.593 36.329 1.00 86.06 210 LYS A C 1
ATOM 1514 O O . LYS A 1 210 ? -22.499 5.513 36.893 1.00 86.06 210 LYS A O 1
ATOM 1519 N N . SER A 1 211 ? -23.386 7.265 35.816 1.00 86.44 211 SER A N 1
ATOM 1520 C CA . SER A 1 211 ? -24.758 6.763 35.846 1.00 86.44 211 SER A CA 1
ATOM 1521 C C . SER A 1 211 ? -24.941 5.565 34.908 1.00 86.44 211 SER A C 1
ATOM 1523 O O . SER A 1 211 ? -24.323 5.484 33.844 1.00 86.44 211 SER A O 1
ATOM 1525 N N . LEU A 1 212 ? -25.845 4.652 35.278 1.00 86.19 212 LEU A N 1
ATOM 1526 C CA . LEU A 1 212 ? -26.193 3.435 34.529 1.00 86.19 212 LEU A CA 1
ATOM 1527 C C . LEU A 1 212 ? -27.072 3.727 33.291 1.00 86.19 212 LEU A C 1
ATOM 1529 O O . LEU A 1 212 ? -28.164 3.165 33.110 1.00 86.19 212 LEU A O 1
ATOM 1533 N N . THR A 1 213 ? -26.625 4.656 32.447 1.00 88.12 213 THR A N 1
ATOM 1534 C CA . THR A 1 213 ? -27.234 4.952 31.146 1.00 88.12 213 THR A CA 1
ATOM 1535 C C . THR A 1 213 ? -26.867 3.871 30.134 1.00 88.12 213 THR A C 1
ATOM 1537 O O . THR A 1 213 ? -25.832 3.216 30.250 1.00 88.12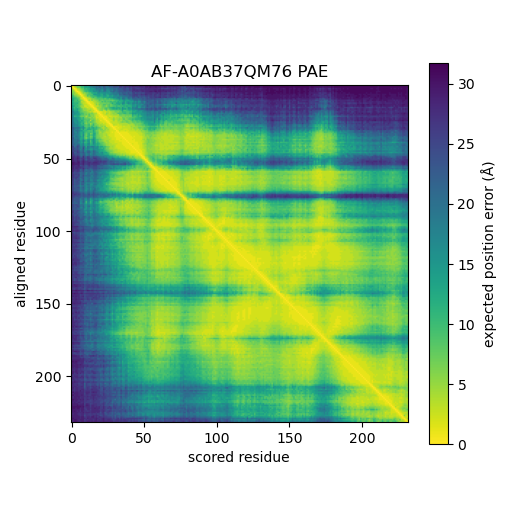 213 THR A O 1
ATOM 1540 N N . GLN A 1 214 ? -27.713 3.688 29.116 1.00 84.69 214 GLN A N 1
ATOM 1541 C CA . GLN A 1 214 ? -27.454 2.724 28.041 1.00 84.69 214 GLN A CA 1
ATOM 1542 C C . GLN A 1 214 ? -26.111 2.993 27.348 1.00 84.69 214 GLN A C 1
ATOM 1544 O O . GLN A 1 214 ? -25.395 2.063 26.990 1.00 84.69 214 GLN A O 1
ATOM 1549 N N . GLU A 1 215 ? -25.751 4.266 27.207 1.00 86.94 215 GLU A N 1
ATOM 1550 C CA . GLU A 1 215 ? -24.499 4.693 26.595 1.00 86.94 215 GLU A CA 1
ATOM 1551 C C . GLU A 1 215 ? -23.281 4.291 27.439 1.00 86.94 215 GLU A C 1
ATOM 1553 O O . GLU A 1 215 ? -22.381 3.629 26.924 1.00 86.94 215 GLU A O 1
ATOM 1558 N N . ASN A 1 216 ? -23.289 4.558 28.749 1.00 85.50 216 ASN A N 1
ATOM 1559 C CA . ASN A 1 216 ? -22.190 4.160 29.635 1.00 85.50 216 ASN A CA 1
ATOM 1560 C C . ASN A 1 216 ? -22.060 2.630 29.742 1.00 85.50 216 ASN A C 1
ATOM 1562 O O . ASN A 1 216 ? -20.950 2.099 29.721 1.00 85.50 216 ASN A O 1
ATOM 1566 N N . LEU A 1 217 ? -23.184 1.908 29.774 1.00 84.75 217 LEU A N 1
ATOM 1567 C CA . LEU A 1 217 ? -23.200 0.441 29.742 1.00 84.75 217 LEU A CA 1
ATOM 1568 C C . LEU A 1 217 ? -22.621 -0.103 28.427 1.00 84.75 217 LEU A C 1
ATOM 1570 O O . LEU A 1 217 ? -21.821 -1.038 28.443 1.00 84.75 217 LEU A O 1
ATOM 1574 N N . SER A 1 218 ? -22.951 0.514 27.288 1.00 85.44 218 SER A N 1
ATOM 1575 C CA . SER A 1 218 ? -22.391 0.137 25.982 1.00 85.44 218 SER A CA 1
ATOM 1576 C C . SER A 1 218 ? -20.882 0.394 25.896 1.00 85.44 218 SER A C 1
ATOM 1578 O O . SER A 1 218 ? -20.149 -0.401 25.307 1.00 85.44 218 SER A O 1
ATOM 1580 N N . GLN A 1 219 ? -20.387 1.447 26.557 1.00 85.06 219 GLN A N 1
ATOM 1581 C CA . GLN A 1 219 ? -18.955 1.729 26.637 1.00 85.06 219 GLN A CA 1
ATOM 1582 C C . GLN A 1 219 ? -18.201 0.669 27.441 1.00 85.06 219 GLN A C 1
ATOM 1584 O O . GLN A 1 219 ? -17.091 0.326 27.045 1.00 85.06 219 GLN A O 1
ATOM 1589 N N . ALA A 1 220 ? -18.787 0.113 28.505 1.00 84.69 220 ALA A N 1
ATOM 1590 C CA . ALA A 1 220 ? -18.199 -0.997 29.264 1.00 84.69 220 ALA A CA 1
ATOM 1591 C C . ALA A 1 220 ? -18.394 -2.373 28.592 1.00 84.69 220 ALA A C 1
ATOM 1593 O O . ALA A 1 220 ? -17.674 -3.320 28.894 1.00 84.69 220 ALA A O 1
ATOM 1594 N N . SER A 1 221 ? -19.339 -2.480 27.656 1.00 83.31 221 SER A N 1
ATOM 1595 C CA . SER A 1 221 ? -19.651 -3.712 26.922 1.00 83.31 221 SER A CA 1
ATOM 1596 C C . SER A 1 221 ? -18.614 -4.046 25.849 1.00 83.31 221 SER A C 1
ATOM 1598 O O . SER A 1 221 ? -17.981 -3.154 25.274 1.00 83.31 221 SER A O 1
ATOM 1600 N N . SER A 1 222 ? -18.478 -5.331 25.515 1.00 81.62 222 SER A N 1
ATOM 1601 C CA . SER A 1 222 ? -17.810 -5.779 24.287 1.00 81.62 222 SER A CA 1
ATOM 1602 C C . SER A 1 222 ? -18.843 -6.169 23.223 1.00 81.62 222 SER A C 1
ATOM 1604 O O . SER A 1 222 ? -20.033 -6.295 23.507 1.00 81.62 222 SER A O 1
ATOM 1606 N N . SER A 1 223 ? -18.394 -6.386 21.985 1.00 73.50 223 SER A N 1
ATOM 1607 C CA . SER A 1 223 ? -19.246 -6.894 20.901 1.00 73.50 223 SER A CA 1
ATOM 1608 C C . SER A 1 223 ? -19.789 -8.306 21.164 1.00 73.50 223 SER A C 1
ATOM 1610 O O . SER A 1 223 ? -20.795 -8.685 20.572 1.00 73.50 223 SER A O 1
ATOM 1612 N N . SER A 1 224 ? -19.150 -9.075 22.051 1.00 76.75 224 SER A N 1
ATOM 1613 C CA . SER A 1 224 ? -19.556 -10.435 22.427 1.00 76.75 224 SER A CA 1
ATOM 1614 C C . SER A 1 224 ? -20.267 -10.522 23.780 1.00 76.75 224 SER A C 1
ATOM 1616 O O . SER A 1 224 ? -21.008 -11.475 24.008 1.00 76.75 224 SER A O 1
ATOM 1618 N N . LEU A 1 225 ? -20.049 -9.560 24.681 1.00 82.31 225 LEU A N 1
ATOM 1619 C CA . LEU A 1 225 ? -20.560 -9.576 26.051 1.00 82.31 225 LEU A CA 1
ATOM 1620 C C . LEU A 1 225 ? -21.134 -8.197 26.419 1.00 82.31 225 LEU A C 1
ATOM 1622 O O . LEU A 1 225 ? -20.375 -7.284 26.769 1.00 82.31 225 LEU A O 1
ATOM 1626 N N . PRO A 1 226 ? -22.468 -8.026 26.351 1.00 83.62 226 PRO A N 1
ATOM 1627 C CA . PRO A 1 226 ? -23.119 -6.805 26.798 1.00 83.62 226 PRO A CA 1
ATOM 1628 C C . PRO A 1 226 ? -23.157 -6.732 28.330 1.00 83.62 226 PRO A C 1
ATOM 1630 O O . PRO A 1 226 ? -23.638 -7.643 29.005 1.00 83.62 226 PRO A O 1
ATOM 1633 N N . VAL A 1 227 ? -22.694 -5.614 28.883 1.00 84.56 227 VAL A N 1
ATOM 1634 C CA . VAL A 1 227 ? -22.851 -5.262 30.296 1.00 84.56 227 VAL A CA 1
ATOM 1635 C C . VAL A 1 227 ? -24.229 -4.631 30.473 1.00 84.56 227 VAL A C 1
ATOM 1637 O O . VAL A 1 227 ? -24.569 -3.649 29.814 1.00 84.56 227 VAL A O 1
ATOM 1640 N N . THR A 1 228 ? -25.042 -5.197 31.361 1.00 84.12 228 THR A N 1
ATOM 1641 C CA . THR A 1 228 ? -26.385 -4.689 31.676 1.00 84.12 228 THR A CA 1
ATOM 1642 C C . THR A 1 228 ? -26.454 -4.224 33.126 1.00 84.12 228 THR A C 1
ATOM 1644 O O . THR A 1 228 ? -25.596 -4.565 33.935 1.00 84.12 228 THR A O 1
ATOM 1647 N N . ARG A 1 229 ? -27.507 -3.478 33.484 1.00 81.62 229 ARG A N 1
ATOM 1648 C CA . ARG A 1 229 ? -27.719 -3.004 34.864 1.00 81.62 229 ARG A CA 1
ATOM 1649 C C . ARG A 1 229 ? -27.825 -4.112 35.910 1.00 81.62 229 ARG A C 1
ATOM 1651 O O . ARG A 1 229 ? -27.701 -3.811 37.079 1.00 81.62 229 ARG A O 1
ATOM 1658 N N . GLY A 1 230 ? -28.133 -5.348 35.515 1.00 73.88 230 GLY A N 1
ATOM 1659 C CA . GLY A 1 230 ? -28.176 -6.475 36.452 1.00 73.88 230 GLY A CA 1
ATOM 1660 C C . GLY A 1 230 ? -26.802 -7.091 36.729 1.00 73.88 230 GLY A C 1
ATOM 1661 O O . GLY A 1 230 ? -26.688 -7.923 37.619 1.00 73.88 230 GLY A O 1
ATOM 1662 N N . VAL A 1 231 ? -25.787 -6.727 35.938 1.00 73.75 231 VAL A N 1
ATOM 1663 C CA . VAL A 1 231 ? -24.406 -7.225 36.051 1.00 73.75 231 VAL A CA 1
ATOM 1664 C C . VAL A 1 231 ? -23.524 -6.267 36.864 1.00 73.75 231 VAL A C 1
ATOM 1666 O O . VAL A 1 231 ? -22.523 -6.706 37.424 1.00 73.75 231 VAL A O 1
ATOM 1669 N N . VAL A 1 232 ? -23.887 -4.981 36.909 1.00 69.62 232 VAL A N 1
ATOM 1670 C CA . VAL A 1 232 ? -23.223 -3.912 37.678 1.00 69.62 232 VAL A CA 1
ATOM 1671 C C . VAL A 1 232 ? -23.963 -3.699 38.989 1.00 69.62 232 VAL A C 1
ATOM 1673 O O . VAL A 1 232 ? -23.281 -3.614 40.030 1.00 69.62 232 VAL A O 1
#

Solvent-accessible surface area (backbone atoms only — not comparable to full-atom values): 12380 Å² total; per-residue (Å²): 144,56,72,74,61,61,72,45,46,64,57,56,51,38,37,72,76,39,51,68,58,38,51,51,51,55,51,48,51,52,51,53,50,52,46,46,52,49,32,53,49,52,54,48,56,33,56,62,41,54,74,40,62,85,62,52,73,66,18,54,32,34,43,11,31,44,51,46,39,56,45,45,58,71,76,38,100,55,55,64,47,59,34,46,53,49,29,67,72,51,42,14,29,72,16,33,76,41,84,68,71,45,64,26,12,12,60,99,41,57,62,36,41,58,46,40,51,50,42,21,22,48,50,22,49,77,68,76,43,59,40,68,61,71,71,65,52,51,79,84,76,32,74,86,35,71,64,44,72,73,28,48,24,33,62,52,45,18,52,52,46,33,45,32,72,11,37,42,34,37,36,23,23,78,96,51,85,38,71,48,77,44,85,34,68,41,61,65,60,56,51,48,53,50,48,56,52,25,51,48,42,43,50,33,46,62,72,60,79,35,70,94,42,74,66,54,30,55,61,36,24,52,100,88,50,78,51,48,84,90,78,96

Radius of gyration: 31.23 Å; Cα contacts (8 Å, |Δi|>4): 293; chains: 1; bounding box: 64×36×99 Å

pLDDT: mean 83.12, std 11.68, range [40.66, 95.69]

Organism: NCBI:txid251653

Mean predicted aligned error: 11.42 Å